Protein AF-C5K8K3-F1 (afdb_monomer_lite)

Secondary structure (DSSP, 8-state):
-HHHHHHHHHHHHHHHHHSPTT-HHHHHHHTTTHHHHHHGGG-S-HHHHHHHHHHHHHHHHHT-HHHHHHHHH-------SSS---HHHHS-HHHHHHHHHHHHHHHHHH----S------------S-SHHHHHHHHHHHHHH---HHHHHHHHHHHHHHHHHH-GGGTHHHHHTSS-HHHHHHHHHHHHHHHHHTTTSSS-------------------------PPP--B-TTT--B-GGGGT-HHHHHHIIIII-TTEEE-TTT--EEETTTHHHIIIII-TTTTT-

pLDDT: mean 72.76, std 18.97, range [29.62, 94.12]

Sequence (291 aa):
MRLLQAAANSVFNEMVSTMPRGSRDLHTMLEPLMPALTDRLSDPNKRCQEATRNAILAIAVNVGPSFATHHVLKITSRRGGTRAATASSLLPNKALSARCDVLQAVIDTCGLMGTDGGASDHAHGNSSFTAPVLLSMAFDLLKQCPASEVRSSAVSLAAKVCSLVGRDAIKPFIKSIERQSQREAIESEIDRILHGRRASNSKSVGRTSGAQRRLQTNDSQPDSAKEPPAAVVCQFCGYSDPEFALQSDLLDFHYWRDCPSLTQCYGCGQVVELAGLAEHRAVECEASAQT

Radius of gyration: 24.23 Å; chains: 1; bounding box: 81×47×56 Å

InterPro domains:
  IPR01198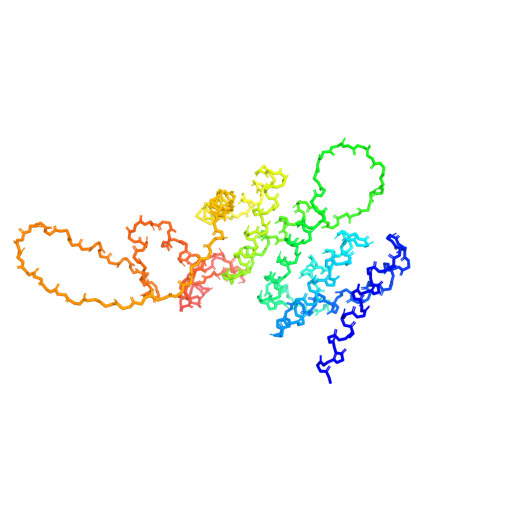9 Armadillo-like helical [G3DSA:1.25.10.10] (2-207)
  IPR016024 Armadillo-type fold [SSF48371] (5-177)
  IPR048738 Centrosomal protein CEP104, Zn finger domain [PF21039] (233-290)
  IPR052607 Centrosomal protein 104 kDa-like [PTHR13371] (13-288)

Foldseek 3Di:
DVVVLLVVLVVLLVVLQPDAAQDPVVLVVCVVVLLVLLLQCLPPDPSSNVSSLSSLLSCCVRNHVLSSLVNLLPLDDDDDDDDDDQSQRPDDLSSLLSSLVSLLVSCVRVNQPDDDPPDDDDDPDPRCGHLLNLLVSLLSQCLPPQALSNVLSSLLSNLSSCVRHNDVSCVVSLVVPPDPLSSVLSVVVSVCNNVVVVPPPDDDDDDDDDDDDDDDDDDDDDDDDDDLQDFDAQPQARDTDSVCSVDVNVSVCCLRRPPPQWDAQPQARDTDGPVCNVVCLVPPRPSNVPD

Organism: Perkinsus marinus (strain ATCC 50983 / TXsc) (NCBI:txid423536)

Structure (mmCIF, N/CA/C/O backbone):
data_AF-C5K8K3-F1
#
_entry.id   AF-C5K8K3-F1
#
loop_
_atom_site.group_PDB
_atom_site.id
_atom_site.type_symbol
_atom_site.label_atom_id
_atom_site.label_alt_id
_atom_site.label_comp_id
_atom_site.label_asym_id
_atom_site.label_entity_id
_atom_site.label_seq_id
_atom_site.pdbx_PDB_ins_code
_atom_site.Cartn_x
_atom_site.Cartn_y
_atom_site.Cartn_z
_atom_site.occupancy
_atom_site.B_iso_or_equiv
_atom_site.auth_seq_id
_atom_site.auth_comp_id
_atom_site.auth_asym_id
_atom_site.auth_atom_id
_atom_site.pdbx_PDB_model_num
ATOM 1 N N . MET A 1 1 ? -0.084 15.039 -27.231 1.00 49.66 1 MET A N 1
ATOM 2 C CA . MET A 1 1 ? 0.267 14.925 -25.794 1.00 49.66 1 MET A CA 1
ATOM 3 C C . MET A 1 1 ? -0.023 13.535 -25.211 1.00 49.66 1 MET A C 1
ATOM 5 O O . MET A 1 1 ? 0.927 12.853 -24.868 1.00 49.66 1 MET A O 1
ATOM 9 N N . ARG A 1 2 ? -1.275 13.044 -25.144 1.00 47.97 2 ARG A N 1
ATOM 10 C CA . ARG A 1 2 ? -1.590 11.747 -24.486 1.00 47.97 2 ARG A CA 1
ATOM 11 C C . ARG A 1 2 ? -1.029 10.489 -25.181 1.00 47.97 2 ARG A C 1
ATOM 13 O O . ARG A 1 2 ? -0.658 9.547 -24.494 1.00 47.97 2 ARG A O 1
ATOM 20 N N . LEU A 1 3 ? -0.935 10.487 -26.514 1.00 45.75 3 LEU A N 1
ATOM 21 C CA . LEU A 1 3 ? -0.331 9.381 -27.279 1.00 45.75 3 LEU A CA 1
ATOM 22 C C . LEU A 1 3 ? 1.195 9.313 -27.105 1.00 45.75 3 LEU A C 1
ATOM 24 O O . LEU A 1 3 ? 1.743 8.227 -26.962 1.00 45.75 3 LEU A O 1
ATOM 28 N N . LEU A 1 4 ? 1.857 10.472 -27.022 1.00 50.38 4 LEU A N 1
ATOM 29 C CA . LEU A 1 4 ? 3.299 10.572 -26.765 1.00 50.38 4 LEU A CA 1
ATOM 30 C C . LEU A 1 4 ? 3.669 10.030 -25.378 1.00 50.38 4 LEU A C 1
ATOM 32 O O . LEU A 1 4 ? 4.673 9.345 -25.246 1.00 50.38 4 LEU A O 1
ATOM 36 N N . GLN A 1 5 ? 2.834 10.270 -24.362 1.00 56.53 5 GLN A N 1
ATOM 37 C CA . GLN A 1 5 ? 3.067 9.765 -23.004 1.00 56.53 5 GLN A CA 1
ATOM 38 C C . GLN A 1 5 ? 2.962 8.233 -22.922 1.00 56.53 5 GLN A C 1
ATOM 40 O O . GLN A 1 5 ? 3.785 7.586 -22.284 1.00 56.53 5 GLN A O 1
ATOM 45 N N . ALA A 1 6 ? 1.952 7.645 -23.572 1.00 55.03 6 ALA A N 1
ATOM 46 C CA . ALA A 1 6 ? 1.780 6.194 -23.600 1.00 55.03 6 ALA A CA 1
ATOM 47 C C . ALA A 1 6 ? 2.909 5.507 -24.385 1.00 55.03 6 ALA A C 1
ATOM 49 O O . ALA A 1 6 ? 3.429 4.489 -23.937 1.00 55.03 6 ALA A O 1
ATOM 50 N N . ALA A 1 7 ? 3.329 6.104 -25.505 1.00 57.03 7 ALA A N 1
ATOM 51 C CA . ALA A 1 7 ? 4.478 5.640 -26.272 1.00 57.03 7 ALA A CA 1
ATOM 52 C C . ALA A 1 7 ? 5.780 5.741 -25.461 1.00 57.03 7 ALA A C 1
ATOM 54 O O . ALA A 1 7 ? 6.529 4.775 -25.410 1.00 57.03 7 ALA A O 1
ATOM 55 N N . ALA A 1 8 ? 6.012 6.851 -24.752 1.00 63.06 8 ALA A N 1
ATOM 56 C CA . ALA A 1 8 ? 7.185 7.020 -23.895 1.00 63.06 8 ALA A CA 1
ATOM 57 C C . ALA A 1 8 ? 7.238 5.981 -22.764 1.00 63.06 8 ALA A C 1
ATOM 59 O O . ALA A 1 8 ? 8.291 5.404 -22.516 1.00 63.06 8 ALA A O 1
ATOM 60 N N . ASN A 1 9 ? 6.101 5.680 -22.129 1.00 65.94 9 ASN A N 1
ATOM 61 C CA . ASN A 1 9 ? 6.029 4.638 -21.103 1.00 65.94 9 ASN A CA 1
ATOM 62 C C . ASN A 1 9 ? 6.248 3.230 -21.684 1.00 65.94 9 ASN A C 1
ATOM 64 O O . ASN A 1 9 ? 6.872 2.395 -21.038 1.00 65.94 9 ASN A O 1
ATOM 68 N N . SER A 1 10 ? 5.756 2.965 -22.899 1.00 68.25 10 SER A N 1
ATOM 69 C CA . SER A 1 10 ? 5.990 1.694 -23.595 1.00 68.25 10 SER A CA 1
ATOM 70 C C . SER A 1 10 ? 7.467 1.509 -23.934 1.00 68.25 10 SER A C 1
ATOM 72 O O . SER A 1 10 ? 8.037 0.471 -23.617 1.00 68.25 10 SER A O 1
ATOM 74 N N . VAL A 1 11 ? 8.096 2.538 -24.509 1.00 68.00 11 VAL A N 1
ATOM 75 C CA . VAL A 1 11 ? 9.527 2.543 -24.840 1.00 68.00 11 VAL A CA 1
ATOM 76 C C . VAL A 1 11 ? 10.368 2.412 -23.574 1.00 68.00 11 VAL A C 1
ATOM 78 O O . VAL A 1 11 ? 11.327 1.654 -23.558 1.00 68.00 11 VAL A O 1
ATOM 81 N N . PHE A 1 12 ? 9.993 3.090 -22.488 1.00 72.50 12 PHE A N 1
ATOM 82 C CA . PHE A 1 12 ? 10.672 2.954 -21.202 1.00 72.50 12 PHE A CA 1
ATOM 83 C C . PHE A 1 12 ? 10.579 1.525 -20.651 1.00 72.50 12 PHE A C 1
ATOM 85 O O . PHE A 1 12 ? 11.588 0.972 -20.227 1.00 72.50 12 PHE A O 1
ATOM 92 N N . ASN A 1 13 ? 9.400 0.898 -20.695 1.00 68.19 13 ASN A N 1
ATOM 93 C CA . ASN A 1 13 ? 9.230 -0.484 -20.240 1.00 68.19 13 ASN A CA 1
ATOM 94 C C . ASN A 1 13 ? 10.045 -1.469 -21.083 1.00 68.19 13 ASN A C 1
ATOM 96 O O . ASN A 1 13 ? 10.652 -2.389 -20.536 1.00 68.19 13 ASN A O 1
ATOM 100 N N . GLU A 1 14 ? 10.089 -1.268 -22.397 1.00 72.38 14 GLU A N 1
ATOM 101 C CA . GLU A 1 14 ? 10.895 -2.078 -23.308 1.00 72.38 14 GLU A CA 1
ATOM 102 C C . GLU A 1 14 ? 12.396 -1.870 -23.063 1.00 72.38 14 GLU A C 1
ATOM 104 O O . GLU A 1 14 ? 13.148 -2.836 -22.955 1.00 72.38 14 GLU A O 1
ATOM 109 N N . MET A 1 15 ? 12.824 -0.625 -22.843 1.00 72.69 15 MET A N 1
ATOM 110 C CA . MET A 1 15 ? 14.200 -0.276 -22.485 1.00 72.69 15 MET A CA 1
ATOM 111 C C . MET A 1 15 ? 14.620 -0.930 -21.160 1.00 72.69 15 MET A C 1
ATOM 113 O O . MET A 1 15 ? 15.681 -1.539 -21.080 1.00 72.69 15 MET A O 1
ATOM 117 N N . VAL A 1 16 ? 13.778 -0.877 -20.124 1.00 68.94 16 VAL A N 1
ATOM 118 C CA . VAL A 1 16 ? 14.060 -1.518 -18.825 1.00 68.94 16 VAL A CA 1
ATOM 119 C C . VAL A 1 16 ? 14.079 -3.046 -18.941 1.00 68.94 16 VAL A C 1
ATOM 121 O O . VAL A 1 16 ? 14.876 -3.692 -18.268 1.00 68.94 16 VAL A O 1
ATOM 124 N N . SER A 1 17 ? 13.240 -3.626 -19.803 1.00 68.75 17 SER A N 1
ATOM 125 C CA . SER A 1 17 ? 13.140 -5.084 -19.978 1.00 68.75 17 SER A CA 1
ATOM 126 C C . SER A 1 17 ? 14.259 -5.684 -20.834 1.00 68.75 17 SER A C 1
ATOM 128 O O . SER A 1 17 ? 14.550 -6.870 -20.707 1.00 68.75 17 SER A O 1
ATOM 130 N N . THR A 1 18 ? 14.870 -4.893 -21.717 1.00 70.12 18 THR A N 1
ATOM 131 C CA . THR A 1 18 ? 15.940 -5.336 -22.628 1.00 70.12 18 THR A CA 1
ATOM 132 C C . THR A 1 18 ? 17.342 -5.164 -22.041 1.00 70.12 18 THR A C 1
ATOM 134 O O . THR A 1 18 ? 18.300 -5.727 -22.574 1.00 70.12 18 THR A O 1
ATOM 137 N N . MET A 1 19 ? 17.488 -4.415 -20.944 1.00 66.31 19 MET A N 1
ATOM 138 C CA . MET A 1 19 ? 18.793 -4.140 -20.344 1.00 66.31 19 MET A CA 1
ATOM 139 C C . MET A 1 19 ? 19.324 -5.289 -19.462 1.00 66.31 19 MET A C 1
ATOM 141 O O . MET A 1 19 ? 18.544 -5.998 -18.822 1.00 66.31 19 MET A O 1
ATOM 145 N N . PRO A 1 20 ? 20.661 -5.469 -19.378 1.00 62.28 20 PRO A N 1
ATOM 146 C CA . PRO A 1 20 ? 21.273 -6.479 -18.519 1.00 62.28 20 PRO A CA 1
ATOM 147 C C . PRO A 1 20 ? 20.924 -6.250 -17.043 1.00 62.28 20 PRO A C 1
ATOM 149 O O . PRO A 1 20 ? 21.093 -5.148 -16.512 1.00 62.28 20 PRO A O 1
ATOM 152 N N . ARG A 1 21 ? 20.462 -7.309 -16.370 1.00 65.38 21 ARG A N 1
ATOM 153 C CA . ARG A 1 21 ? 20.086 -7.274 -14.949 1.00 65.38 21 ARG A CA 1
ATOM 154 C C . ARG A 1 21 ? 21.265 -6.840 -14.076 1.00 65.38 21 ARG A C 1
ATOM 156 O O . ARG A 1 21 ? 22.386 -7.300 -14.273 1.00 65.38 21 ARG A O 1
ATOM 163 N N . GLY A 1 22 ? 20.996 -5.989 -13.087 1.00 58.56 22 GLY A N 1
ATOM 164 C CA . GLY A 1 22 ? 21.982 -5.606 -12.069 1.00 58.56 22 GLY A CA 1
ATOM 165 C C . GLY A 1 22 ? 23.118 -4.684 -12.535 1.00 58.56 22 GLY A C 1
ATOM 166 O O . GLY A 1 22 ? 24.109 -4.551 -11.818 1.00 58.56 22 GLY A O 1
ATOM 167 N N . SER A 1 23 ? 23.007 -4.031 -13.699 1.00 64.81 23 SER A N 1
ATOM 168 C CA . SER A 1 23 ? 24.000 -3.027 -14.102 1.00 64.81 23 SER A CA 1
ATOM 169 C C . SER A 1 23 ? 23.988 -1.826 -13.145 1.00 64.81 23 SER A C 1
ATOM 171 O O . SER A 1 23 ? 22.948 -1.200 -12.928 1.00 64.81 23 SER A O 1
ATOM 173 N N . ARG A 1 24 ? 25.157 -1.469 -12.594 1.00 65.69 24 ARG A N 1
ATOM 174 C CA . ARG A 1 24 ? 25.332 -0.256 -11.772 1.00 65.69 24 ARG A CA 1
ATOM 175 C C . ARG A 1 24 ? 24.923 1.013 -12.521 1.00 65.69 24 ARG A C 1
ATOM 177 O O . ARG A 1 24 ? 24.338 1.904 -11.912 1.00 65.69 24 ARG A O 1
ATOM 184 N N . ASP A 1 25 ? 25.143 1.049 -13.832 1.00 72.25 25 ASP A N 1
ATOM 185 C CA . ASP A 1 25 ? 24.787 2.190 -14.678 1.00 72.25 25 ASP A CA 1
ATOM 186 C C . ASP A 1 25 ? 23.268 2.410 -14.710 1.00 72.25 25 ASP A C 1
ATOM 188 O O . ASP A 1 25 ? 22.789 3.545 -14.734 1.00 72.25 25 ASP A O 1
ATOM 192 N N . LEU A 1 26 ? 22.491 1.324 -14.628 1.00 75.06 26 LEU A N 1
ATOM 193 C CA . LEU A 1 26 ? 21.033 1.383 -14.608 1.00 75.06 26 LEU A CA 1
ATOM 194 C C . LEU A 1 26 ? 20.502 2.003 -13.311 1.00 75.06 26 LEU A C 1
ATOM 196 O O . LEU A 1 26 ? 19.563 2.796 -13.350 1.00 75.06 26 LEU A O 1
ATOM 200 N N . HIS A 1 27 ? 21.131 1.696 -12.174 1.00 79.88 27 HIS A N 1
ATOM 201 C CA . HIS A 1 27 ? 20.782 2.302 -10.889 1.00 79.88 27 HIS A CA 1
ATOM 202 C C . HIS A 1 27 ? 20.964 3.824 -10.942 1.00 79.88 27 HIS A C 1
ATOM 204 O O . HIS A 1 27 ? 20.037 4.567 -10.629 1.00 79.88 27 HIS A O 1
ATOM 210 N N . THR A 1 28 ? 22.119 4.294 -11.427 1.00 82.56 28 THR A N 1
ATOM 211 C CA . THR A 1 28 ? 22.433 5.728 -11.528 1.00 82.56 28 THR A CA 1
ATOM 212 C C . THR A 1 28 ? 21.508 6.469 -12.496 1.00 82.56 28 THR A C 1
ATOM 214 O O . THR A 1 28 ? 21.116 7.601 -12.214 1.00 82.56 28 THR A O 1
ATOM 217 N N . MET A 1 29 ? 21.112 5.844 -13.610 1.00 83.25 29 MET A N 1
ATOM 218 C CA . MET A 1 29 ? 20.174 6.449 -14.563 1.00 83.25 29 MET A CA 1
ATOM 219 C C . MET A 1 29 ? 18.738 6.533 -14.029 1.00 83.25 29 MET A C 1
ATOM 221 O O . MET A 1 29 ? 18.038 7.510 -14.296 1.00 83.25 29 MET A O 1
ATOM 225 N N . LEU A 1 30 ? 18.280 5.515 -13.295 1.00 84.88 30 LEU A N 1
ATOM 226 C CA . LEU A 1 30 ? 16.896 5.435 -12.820 1.00 84.88 30 LEU A CA 1
ATOM 227 C C . LEU A 1 30 ? 16.647 6.225 -11.537 1.00 84.88 30 LEU A C 1
ATOM 229 O O . LEU A 1 30 ? 15.538 6.716 -11.333 1.00 84.88 30 LEU A O 1
ATOM 233 N N . GLU A 1 31 ? 17.652 6.372 -10.680 1.00 85.12 31 GLU A N 1
ATOM 234 C CA . GLU A 1 31 ? 17.532 7.049 -9.388 1.00 85.12 31 GLU A CA 1
ATOM 235 C C . GLU A 1 31 ? 16.896 8.456 -9.446 1.00 85.12 31 GLU A C 1
ATOM 237 O O . GLU A 1 31 ? 15.977 8.710 -8.660 1.00 85.12 31 GLU A O 1
ATOM 242 N N . PRO A 1 32 ? 17.250 9.358 -10.388 1.00 85.94 32 PRO A N 1
ATOM 243 C CA . PRO A 1 32 ? 16.570 10.652 -10.514 1.00 85.94 32 PRO A CA 1
ATOM 244 C C . PRO A 1 32 ? 15.128 10.553 -11.044 1.00 85.94 32 PRO A C 1
ATOM 246 O O . PRO A 1 32 ? 14.336 11.472 -10.830 1.00 85.94 32 PRO A O 1
ATOM 249 N N . LEU A 1 33 ? 14.760 9.460 -11.720 1.00 85.75 33 LEU A N 1
ATOM 250 C CA . LEU A 1 33 ? 13.422 9.253 -12.289 1.00 85.75 33 LEU A CA 1
ATOM 251 C C . LEU A 1 33 ? 12.439 8.653 -11.277 1.00 85.75 33 LEU A C 1
ATOM 253 O O . LEU A 1 33 ? 11.232 8.892 -11.373 1.00 85.75 33 LEU A O 1
ATOM 257 N N . MET A 1 34 ? 12.937 7.905 -10.289 1.00 87.81 34 MET A N 1
ATOM 258 C CA . MET A 1 34 ? 12.105 7.202 -9.310 1.00 87.81 34 MET A CA 1
ATOM 259 C C . MET A 1 34 ? 11.135 8.110 -8.532 1.00 87.81 34 MET A C 1
ATOM 261 O O . MET A 1 34 ? 9.968 7.729 -8.404 1.00 87.81 34 MET A O 1
ATOM 265 N N . PRO A 1 35 ? 11.523 9.308 -8.042 1.00 86.25 35 PRO A N 1
ATOM 266 C CA . PRO A 1 35 ? 10.579 10.216 -7.387 1.00 86.25 35 PRO A CA 1
ATOM 267 C C . PRO A 1 35 ? 9.432 10.640 -8.314 1.00 86.25 35 PRO A C 1
ATOM 269 O O . PRO A 1 35 ? 8.267 10.535 -7.938 1.00 86.25 35 PRO A O 1
ATOM 272 N N . ALA A 1 36 ? 9.750 11.019 -9.557 1.00 84.31 36 ALA A N 1
ATOM 273 C CA . ALA A 1 36 ? 8.755 11.457 -10.534 1.00 84.31 36 ALA A CA 1
ATOM 274 C C . ALA A 1 36 ? 7.786 10.330 -10.925 1.00 84.31 36 ALA A C 1
ATOM 276 O O . ALA A 1 36 ? 6.592 10.576 -11.091 1.00 84.31 36 ALA A O 1
ATOM 277 N N . LEU A 1 37 ? 8.277 9.090 -11.039 1.00 86.06 37 LEU A N 1
ATOM 278 C CA . LEU A 1 37 ? 7.426 7.913 -11.225 1.00 86.06 37 LEU A CA 1
ATOM 279 C C . LEU A 1 37 ? 6.534 7.681 -10.002 1.00 86.06 37 LEU A C 1
ATOM 281 O O . LEU A 1 37 ? 5.333 7.483 -10.142 1.00 86.06 37 LEU A O 1
ATOM 285 N N . THR A 1 38 ? 7.083 7.766 -8.793 1.00 87.69 38 THR A N 1
ATOM 286 C CA . THR A 1 38 ? 6.314 7.507 -7.566 1.00 87.69 38 THR A CA 1
ATOM 287 C C . THR A 1 38 ? 5.194 8.536 -7.364 1.00 87.69 38 THR A C 1
ATOM 289 O O . THR A 1 38 ? 4.090 8.168 -6.962 1.00 87.69 38 THR A O 1
ATOM 292 N N . ASP A 1 39 ? 5.413 9.806 -7.711 1.00 85.44 39 ASP A N 1
ATOM 293 C CA . ASP A 1 39 ? 4.375 10.846 -7.653 1.00 85.44 39 ASP A CA 1
ATOM 294 C C . ASP A 1 39 ? 3.212 10.561 -8.622 1.00 85.44 39 ASP A C 1
ATOM 296 O O . ASP A 1 39 ? 2.040 10.817 -8.316 1.00 85.44 39 ASP A O 1
ATOM 300 N N . ARG A 1 40 ? 3.512 9.940 -9.772 1.00 87.06 40 ARG A N 1
ATOM 301 C CA . ARG A 1 40 ? 2.528 9.561 -10.800 1.00 87.06 40 ARG A CA 1
ATOM 302 C C . ARG A 1 40 ? 1.641 8.380 -10.415 1.00 87.06 40 ARG A C 1
ATOM 304 O O . ARG A 1 40 ? 0.633 8.152 -11.080 1.00 87.06 40 ARG A O 1
ATOM 311 N N . LEU A 1 41 ? 1.916 7.689 -9.309 1.00 86.50 41 LEU A N 1
ATOM 312 C CA . LEU A 1 41 ? 0.998 6.682 -8.758 1.00 86.50 41 LEU A CA 1
ATOM 313 C C . LEU A 1 41 ? -0.351 7.274 -8.332 1.00 86.50 41 LEU A C 1
ATOM 315 O O . LEU A 1 41 ? -1.350 6.558 -8.273 1.00 86.50 41 LEU A O 1
ATOM 319 N N . SER A 1 42 ? -0.390 8.581 -8.074 1.00 85.44 42 SER A N 1
ATOM 320 C CA . SER A 1 42 ? -1.603 9.307 -7.696 1.00 85.44 42 SER A CA 1
ATOM 321 C C . SER A 1 42 ? -2.344 9.951 -8.876 1.00 85.44 42 SER A C 1
ATOM 323 O O . SER A 1 42 ? -3.354 10.627 -8.668 1.00 85.44 42 SER A O 1
ATOM 325 N N . ASP A 1 43 ? -1.883 9.734 -10.117 1.00 85.12 43 ASP A N 1
ATOM 326 C CA . ASP A 1 43 ? -2.423 10.399 -11.306 1.00 85.12 43 ASP A CA 1
ATOM 327 C C . ASP A 1 43 ? -3.938 10.112 -11.468 1.00 85.12 43 ASP A C 1
ATOM 329 O O . ASP A 1 43 ? -4.413 8.990 -11.223 1.00 85.12 43 ASP A O 1
ATOM 333 N N . PRO A 1 44 ? -4.758 11.112 -11.843 1.00 81.50 44 PRO A N 1
ATOM 334 C CA . PRO A 1 44 ? -6.183 10.898 -12.086 1.00 81.50 44 PRO A CA 1
ATOM 335 C C . PRO A 1 44 ? -6.435 9.925 -13.247 1.00 81.50 44 PRO A C 1
ATOM 337 O O . PRO A 1 44 ? -7.465 9.247 -13.270 1.00 81.50 44 PRO A O 1
ATOM 340 N N . ASN A 1 45 ? -5.508 9.814 -14.202 1.00 86.00 45 ASN A N 1
ATOM 341 C CA . ASN A 1 45 ? -5.635 8.909 -15.332 1.00 86.00 45 ASN A CA 1
ATOM 342 C C . ASN A 1 45 ? -5.200 7.483 -14.963 1.00 86.00 45 ASN A C 1
ATOM 344 O O . ASN A 1 45 ? -4.008 7.190 -14.852 1.00 86.00 45 ASN A O 1
ATOM 348 N N . LYS A 1 46 ? -6.172 6.563 -14.904 1.00 86.19 46 LYS A N 1
ATOM 349 C CA . LYS A 1 46 ? -5.939 5.135 -14.625 1.00 86.19 46 LYS A CA 1
ATOM 350 C C . LYS A 1 46 ? -4.894 4.492 -15.545 1.00 86.19 46 LYS A C 1
ATOM 352 O O . LYS A 1 46 ? -4.132 3.649 -15.093 1.00 86.19 46 LYS A O 1
ATOM 357 N N . ARG A 1 47 ? -4.804 4.903 -16.819 1.00 85.31 47 ARG A N 1
ATOM 358 C CA . ARG A 1 47 ? -3.783 4.371 -17.745 1.00 85.31 47 ARG A CA 1
ATOM 359 C C . ARG A 1 47 ? -2.371 4.810 -17.360 1.00 85.31 47 ARG A C 1
ATOM 361 O O . ARG A 1 47 ? -1.442 4.023 -17.484 1.00 85.31 47 ARG A O 1
ATOM 368 N N . CYS A 1 48 ? -2.211 6.053 -16.905 1.00 85.19 48 CYS A N 1
ATOM 369 C CA . CYS A 1 48 ? -0.922 6.553 -16.424 1.00 85.19 48 CYS A CA 1
ATOM 370 C C . CYS A 1 48 ? -0.523 5.852 -15.125 1.00 85.19 48 CYS A C 1
ATOM 372 O O . CYS A 1 48 ? 0.627 5.441 -14.993 1.00 85.19 48 CYS A O 1
ATOM 374 N N . GLN A 1 49 ? -1.474 5.676 -14.207 1.00 87.19 49 GLN A N 1
ATOM 375 C CA . GLN A 1 49 ? -1.261 4.957 -12.953 1.00 87.19 49 GLN A CA 1
ATOM 376 C C . GLN A 1 49 ? -0.812 3.511 -13.207 1.00 87.19 49 GLN A C 1
ATOM 378 O O . GLN A 1 49 ? 0.213 3.090 -12.682 1.00 87.19 49 GLN A O 1
ATOM 383 N N . GLU A 1 50 ? -1.521 2.783 -14.072 1.00 87.44 50 GLU A N 1
ATOM 384 C CA . GLU A 1 50 ? -1.191 1.394 -14.406 1.00 87.44 50 GLU A CA 1
ATOM 385 C C . GLU A 1 50 ? 0.160 1.280 -15.127 1.00 87.44 50 GLU A C 1
ATOM 387 O O . GLU A 1 50 ? 0.978 0.429 -14.793 1.00 87.44 50 GLU A O 1
ATOM 392 N N . ALA A 1 51 ? 0.454 2.182 -16.070 1.00 86.19 51 ALA A N 1
ATOM 393 C CA . ALA A 1 51 ? 1.762 2.220 -16.722 1.00 86.19 51 ALA A CA 1
ATOM 394 C C . ALA A 1 51 ? 2.899 2.493 -15.723 1.00 86.19 51 ALA A C 1
ATOM 396 O O . ALA A 1 51 ? 3.952 1.869 -15.809 1.00 86.19 51 ALA A O 1
ATOM 397 N N . THR A 1 52 ? 2.669 3.384 -14.755 1.00 89.94 52 THR A N 1
ATOM 398 C CA . THR A 1 52 ? 3.627 3.703 -13.688 1.00 89.94 52 THR A CA 1
ATOM 399 C C . THR A 1 52 ? 3.842 2.508 -12.762 1.00 89.94 52 THR A C 1
ATOM 401 O O . THR A 1 52 ? 4.981 2.163 -12.460 1.00 89.94 52 THR A O 1
ATOM 404 N N . ARG A 1 53 ? 2.761 1.830 -12.355 1.00 90.75 53 ARG A N 1
ATOM 405 C CA . ARG A 1 53 ? 2.817 0.588 -11.572 1.00 90.75 53 ARG A CA 1
ATOM 406 C C . ARG A 1 53 ? 3.652 -0.471 -12.289 1.00 90.75 53 ARG A C 1
ATOM 408 O O . ARG A 1 53 ? 4.577 -1.014 -11.695 1.00 90.75 53 ARG A O 1
ATOM 415 N N . ASN A 1 54 ? 3.381 -0.702 -13.571 1.00 89.75 54 ASN A N 1
ATOM 416 C CA . ASN A 1 54 ? 4.109 -1.682 -14.376 1.00 89.75 54 ASN A CA 1
ATOM 417 C C . ASN A 1 54 ? 5.581 -1.304 -14.582 1.00 89.75 54 ASN A C 1
ATOM 419 O O . ASN A 1 54 ? 6.439 -2.181 -14.523 1.00 89.75 54 ASN A O 1
ATOM 423 N N . ALA A 1 55 ? 5.892 -0.015 -14.732 1.00 89.06 55 ALA A N 1
ATOM 424 C CA . ALA A 1 55 ? 7.270 0.465 -14.791 1.00 89.06 55 ALA A CA 1
ATOM 425 C C . ALA A 1 55 ? 8.026 0.190 -13.481 1.00 89.06 55 ALA A C 1
ATOM 427 O O . ALA A 1 55 ? 9.134 -0.339 -13.510 1.00 89.06 55 ALA A O 1
ATOM 428 N N . ILE A 1 56 ? 7.419 0.476 -12.323 1.00 90.50 56 ILE A N 1
ATOM 429 C CA . ILE A 1 56 ? 8.032 0.191 -11.016 1.00 90.50 56 ILE A CA 1
ATOM 430 C C . ILE A 1 56 ? 8.231 -1.318 -10.819 1.00 90.50 56 ILE A C 1
ATOM 432 O O . ILE A 1 56 ? 9.274 -1.726 -10.315 1.00 90.50 56 ILE A O 1
ATOM 436 N N . LEU A 1 57 ? 7.283 -2.153 -11.258 1.00 90.31 57 LEU A N 1
ATOM 437 C CA . LEU A 1 57 ? 7.432 -3.612 -11.221 1.00 90.31 57 LEU A CA 1
ATOM 438 C C . LEU A 1 57 ? 8.564 -4.099 -12.129 1.00 90.31 57 LEU A C 1
ATOM 440 O O . LEU A 1 57 ? 9.382 -4.910 -11.703 1.00 90.31 57 LEU A O 1
ATOM 444 N N . ALA A 1 58 ? 8.666 -3.571 -13.349 1.00 87.25 58 ALA A N 1
ATOM 445 C CA . ALA A 1 58 ? 9.768 -3.892 -14.251 1.00 87.25 58 ALA A CA 1
ATOM 446 C C . ALA A 1 58 ? 11.123 -3.494 -13.643 1.00 87.25 58 ALA A C 1
ATOM 448 O O . ALA A 1 58 ? 12.083 -4.260 -13.721 1.00 87.25 58 ALA A O 1
ATOM 449 N N . ILE A 1 59 ? 11.200 -2.338 -12.977 1.00 87.31 59 ILE A N 1
ATOM 450 C CA . ILE A 1 59 ? 12.398 -1.909 -12.244 1.00 87.31 59 ILE A CA 1
ATOM 451 C C . ILE A 1 59 ? 12.687 -2.863 -11.076 1.00 87.31 59 ILE A C 1
ATOM 453 O O . ILE A 1 59 ? 13.830 -3.280 -10.904 1.00 87.31 59 ILE A O 1
ATOM 457 N N . ALA A 1 60 ? 11.672 -3.265 -10.307 1.00 88.12 60 ALA A N 1
ATOM 458 C CA . ALA A 1 60 ? 11.839 -4.205 -9.198 1.00 88.12 60 ALA A CA 1
ATOM 459 C C . ALA A 1 60 ? 12.396 -5.560 -9.663 1.00 88.12 60 ALA A C 1
ATOM 461 O O . ALA A 1 60 ? 13.281 -6.111 -9.012 1.00 88.12 60 ALA A O 1
ATOM 462 N N . VAL A 1 61 ? 11.933 -6.065 -10.809 1.00 85.94 61 VAL A N 1
ATOM 463 C CA . VAL A 1 61 ? 12.381 -7.344 -11.382 1.00 85.94 61 VAL A CA 1
ATOM 464 C C . VAL A 1 61 ? 13.793 -7.260 -11.978 1.00 85.94 61 VAL A C 1
ATOM 466 O O . VAL A 1 61 ? 14.563 -8.208 -11.840 1.00 85.94 61 VAL A O 1
ATOM 469 N N . ASN A 1 62 ? 14.150 -6.154 -12.641 1.00 81.50 62 ASN A N 1
ATOM 470 C CA . ASN A 1 62 ? 15.418 -6.049 -13.381 1.00 81.50 62 ASN A CA 1
ATOM 471 C C . ASN A 1 62 ? 16.573 -5.427 -12.576 1.00 81.50 62 ASN A C 1
ATOM 473 O O . ASN A 1 62 ? 17.734 -5.787 -12.787 1.00 81.50 62 ASN A O 1
ATOM 477 N N . VAL A 1 63 ? 16.268 -4.502 -11.662 1.00 84.50 63 VAL A N 1
ATOM 478 C CA . VAL A 1 63 ? 17.251 -3.796 -10.815 1.00 84.50 63 VAL A CA 1
ATOM 479 C C . VAL A 1 63 ? 17.264 -4.361 -9.399 1.00 84.50 63 VAL A C 1
ATOM 481 O O . VAL A 1 63 ? 18.323 -4.479 -8.788 1.00 84.50 63 VAL A O 1
ATOM 484 N N . GLY A 1 64 ? 16.092 -4.725 -8.884 1.00 84.38 64 GLY A N 1
ATOM 485 C CA . GLY A 1 64 ? 15.920 -5.324 -7.567 1.00 84.38 64 GLY A CA 1
ATOM 486 C C . GLY A 1 64 ? 14.819 -4.640 -6.748 1.00 84.38 64 GLY A C 1
ATOM 487 O O . GLY A 1 64 ? 14.628 -3.419 -6.836 1.00 84.38 64 GLY A O 1
ATOM 488 N N . PRO A 1 65 ? 14.105 -5.395 -5.894 1.00 87.00 65 PRO A N 1
ATOM 489 C CA . PRO A 1 65 ? 12.961 -4.875 -5.152 1.00 87.00 65 PRO A CA 1
ATOM 490 C C . PRO A 1 65 ? 13.367 -3.839 -4.096 1.00 87.00 65 PRO A C 1
ATOM 492 O O . PRO A 1 65 ? 12.625 -2.888 -3.856 1.00 87.00 65 PRO A O 1
ATOM 495 N N . SER A 1 66 ? 14.564 -3.945 -3.510 1.00 85.56 66 SER A N 1
ATOM 496 C CA . SER A 1 66 ? 15.088 -2.947 -2.564 1.00 85.56 66 SER A CA 1
ATOM 497 C C . SER A 1 66 ? 15.224 -1.559 -3.190 1.00 85.56 66 SER A C 1
ATOM 499 O O . SER A 1 66 ? 14.847 -0.574 -2.561 1.00 85.56 66 SER A O 1
ATOM 501 N N . PHE A 1 67 ? 15.699 -1.474 -4.436 1.00 86.44 67 PHE A N 1
ATOM 502 C CA . PHE A 1 67 ? 15.827 -0.202 -5.151 1.00 86.44 67 PHE A CA 1
ATOM 503 C C . PHE A 1 67 ? 14.455 0.389 -5.486 1.00 86.44 67 PHE A C 1
ATOM 505 O O . PHE A 1 67 ? 14.169 1.544 -5.165 1.00 86.44 67 PHE A O 1
ATOM 512 N N . ALA A 1 68 ? 13.577 -0.426 -6.079 1.00 87.19 68 ALA A N 1
ATOM 513 C CA . ALA A 1 68 ? 12.247 0.016 -6.484 1.00 87.19 68 ALA A CA 1
ATOM 514 C C . ALA A 1 68 ? 11.408 0.487 -5.287 1.00 87.19 68 ALA A C 1
ATOM 516 O O . ALA A 1 68 ? 10.764 1.536 -5.343 1.00 87.19 68 ALA A O 1
ATOM 517 N N . THR A 1 69 ? 11.438 -0.260 -4.180 1.00 88.50 69 THR A N 1
ATOM 518 C CA . THR A 1 69 ? 10.607 0.047 -3.011 1.00 88.50 69 THR A CA 1
ATOM 519 C C . THR A 1 69 ? 11.178 1.145 -2.126 1.00 88.50 69 THR A C 1
ATOM 521 O O . THR A 1 69 ? 10.390 1.826 -1.481 1.00 88.50 69 THR A O 1
ATOM 524 N N . HIS A 1 70 ? 12.487 1.415 -2.140 1.00 87.12 70 HIS A N 1
ATOM 525 C CA . HIS A 1 70 ? 13.090 2.506 -1.363 1.00 87.12 70 HIS A CA 1
ATOM 526 C C . HIS A 1 70 ? 12.403 3.863 -1.604 1.00 87.12 70 HIS A C 1
ATOM 528 O O . HIS A 1 70 ? 12.155 4.613 -0.661 1.00 87.12 70 HIS A O 1
ATOM 534 N N . HIS A 1 71 ? 12.030 4.172 -2.849 1.00 83.69 71 HIS A N 1
ATOM 535 C CA . HIS A 1 71 ? 11.329 5.421 -3.176 1.00 83.69 71 HIS A CA 1
ATOM 536 C C . HIS A 1 71 ? 9.824 5.363 -2.884 1.00 83.69 71 HIS A C 1
ATOM 538 O O . HIS A 1 71 ? 9.234 6.372 -2.499 1.00 83.69 71 HIS A O 1
ATOM 544 N N . VAL A 1 72 ? 9.213 4.181 -2.993 1.00 87.50 72 VAL A N 1
ATOM 545 C CA . VAL A 1 72 ? 7.798 3.954 -2.656 1.00 87.50 72 VAL A CA 1
ATOM 546 C C . VAL A 1 72 ? 7.568 4.065 -1.141 1.00 87.50 72 VAL A C 1
ATOM 548 O O . VAL A 1 72 ? 6.584 4.670 -0.712 1.00 87.50 72 VAL A O 1
ATOM 551 N N . LEU A 1 73 ? 8.513 3.552 -0.347 1.00 85.31 73 LEU A N 1
ATOM 552 C CA . LEU A 1 73 ? 8.531 3.541 1.121 1.00 85.31 73 LEU A CA 1
ATOM 553 C C . LEU A 1 73 ? 8.901 4.891 1.739 1.00 85.31 73 LEU A C 1
ATOM 555 O O . LEU A 1 73 ? 8.603 5.134 2.907 1.00 85.31 73 LEU A O 1
ATOM 559 N N . LYS A 1 74 ? 9.524 5.798 0.978 1.00 76.00 74 LYS A N 1
ATOM 560 C CA . LYS A 1 74 ? 9.718 7.188 1.401 1.00 76.00 74 LYS A CA 1
ATOM 561 C C . LYS A 1 74 ? 8.375 7.909 1.406 1.00 76.00 74 LYS A C 1
ATOM 563 O O . LYS A 1 74 ? 7.991 8.569 0.441 1.00 76.00 74 LYS A O 1
ATOM 568 N N . ILE A 1 75 ? 7.667 7.774 2.520 1.00 65.25 75 ILE A N 1
ATOM 569 C CA . ILE A 1 75 ? 6.510 8.603 2.880 1.00 65.25 75 ILE A CA 1
ATOM 570 C C . ILE A 1 75 ? 6.986 9.885 3.598 1.00 65.25 75 ILE A C 1
ATOM 572 O O . ILE A 1 75 ? 6.197 10.752 3.958 1.00 65.25 75 ILE A O 1
ATOM 576 N N . THR A 1 76 ? 8.299 10.045 3.795 1.00 44.38 76 THR A N 1
ATOM 577 C CA . THR A 1 76 ? 8.875 11.065 4.668 1.00 44.38 76 THR A CA 1
ATOM 578 C C . THR A 1 76 ? 9.627 12.172 3.926 1.00 44.38 76 THR A C 1
ATOM 580 O O . THR A 1 76 ? 10.481 11.942 3.073 1.00 44.38 76 THR A O 1
ATOM 583 N N . SER A 1 77 ? 9.355 13.391 4.402 1.00 44.25 77 SER A N 1
ATOM 584 C CA . SER A 1 77 ? 10.232 14.565 4.414 1.00 44.25 77 SER A CA 1
ATOM 585 C C . SER A 1 77 ? 10.389 15.349 3.108 1.00 44.25 77 SER A C 1
ATOM 587 O O . SER A 1 77 ? 11.379 15.223 2.385 1.00 44.25 77 SER A O 1
ATOM 589 N N . ARG A 1 78 ? 9.481 16.310 2.882 1.00 35.72 78 ARG A N 1
ATOM 590 C CA . ARG A 1 78 ? 9.905 17.552 2.225 1.00 35.72 78 ARG A CA 1
ATOM 591 C C . ARG A 1 78 ? 10.628 18.406 3.270 1.00 35.72 78 ARG A C 1
ATOM 593 O O . ARG A 1 78 ? 10.079 18.743 4.314 1.00 35.72 78 ARG A O 1
ATOM 600 N N . ARG A 1 79 ? 11.887 18.713 2.975 1.00 33.97 79 ARG A N 1
ATOM 601 C CA . ARG A 1 79 ? 12.804 19.542 3.762 1.00 33.97 79 ARG A CA 1
ATOM 602 C C . ARG A 1 79 ? 12.261 20.975 3.893 1.00 33.97 79 ARG A C 1
ATOM 604 O O . ARG A 1 79 ? 12.120 21.650 2.879 1.00 33.97 79 ARG A O 1
ATOM 611 N N . GLY A 1 80 ? 12.056 21.438 5.130 1.00 32.03 80 GLY A N 1
ATOM 612 C CA . GLY A 1 80 ? 12.065 22.862 5.499 1.00 32.03 80 GLY A CA 1
ATOM 613 C C . GLY A 1 80 ? 10.735 23.464 5.971 1.00 32.03 80 GLY A C 1
ATOM 614 O O . GLY A 1 80 ? 9.831 23.664 5.170 1.00 32.03 80 GLY A O 1
ATOM 615 N N . GLY A 1 81 ? 10.688 23.850 7.254 1.00 34.62 81 GLY A N 1
ATOM 616 C CA . GLY A 1 81 ? 9.725 24.813 7.806 1.00 34.62 81 GLY A CA 1
ATOM 617 C C . GLY A 1 81 ? 8.822 24.253 8.906 1.00 34.62 81 GLY A C 1
ATOM 618 O O . GLY A 1 81 ? 7.820 23.624 8.612 1.00 34.62 81 GLY A O 1
ATOM 619 N N . THR A 1 82 ? 9.212 24.488 10.163 1.00 37.28 82 THR A N 1
ATOM 620 C CA . THR A 1 82 ? 8.406 24.507 11.406 1.00 37.28 82 THR A CA 1
ATOM 621 C C . THR A 1 82 ? 7.041 23.788 11.422 1.00 37.28 82 THR A C 1
ATOM 623 O O . THR A 1 82 ? 6.082 24.255 10.812 1.00 37.28 82 THR A O 1
ATOM 626 N N . ARG A 1 83 ? 6.948 22.785 12.315 1.00 40.66 83 ARG A N 1
ATOM 627 C CA . ARG A 1 83 ? 5.822 21.888 12.673 1.00 40.66 83 ARG A CA 1
ATOM 628 C C . ARG A 1 83 ? 5.819 20.562 11.907 1.00 40.66 83 ARG A C 1
ATOM 630 O O . ARG A 1 83 ? 5.769 20.520 10.685 1.00 40.66 83 ARG A O 1
ATOM 637 N N . ALA A 1 84 ? 5.905 19.471 12.669 1.00 39.97 84 ALA A N 1
ATOM 638 C CA . ALA A 1 84 ? 5.908 18.094 12.195 1.00 39.97 84 ALA A CA 1
ATOM 639 C C . ALA A 1 84 ? 4.595 17.770 11.463 1.00 39.97 84 ALA A C 1
ATOM 641 O O . ALA A 1 84 ? 3.599 17.403 12.080 1.00 39.97 84 ALA A O 1
ATOM 642 N N . ALA A 1 85 ? 4.585 17.940 10.141 1.00 42.72 85 ALA A N 1
ATOM 643 C CA . ALA A 1 85 ? 3.520 17.427 9.295 1.00 42.72 85 ALA A CA 1
ATOM 644 C C . ALA A 1 85 ? 3.633 15.896 9.269 1.00 42.72 85 ALA A C 1
ATOM 646 O O . ALA A 1 85 ? 4.650 15.345 8.843 1.00 42.72 85 ALA A O 1
ATOM 647 N N . THR A 1 86 ? 2.605 15.217 9.772 1.00 48.78 86 THR A N 1
ATOM 648 C CA . THR A 1 86 ? 2.481 13.757 9.728 1.00 48.78 86 THR A CA 1
ATOM 649 C C . THR A 1 86 ? 2.473 13.269 8.276 1.00 48.78 86 THR A C 1
ATOM 651 O O . THR A 1 86 ? 2.092 14.002 7.359 1.00 48.78 86 THR A O 1
ATOM 654 N N . ALA A 1 87 ? 2.880 12.020 8.043 1.00 45.72 87 ALA A N 1
ATOM 655 C CA . ALA A 1 87 ? 2.956 11.412 6.711 1.00 45.72 87 ALA A CA 1
ATOM 656 C C . ALA A 1 87 ? 1.630 11.508 5.918 1.00 45.72 87 ALA A C 1
ATOM 658 O O . ALA A 1 87 ? 1.640 11.662 4.696 1.00 45.72 87 ALA A O 1
ATOM 659 N N . SER A 1 88 ? 0.492 11.508 6.627 1.00 47.34 88 SER A N 1
ATOM 660 C CA . SER A 1 88 ? -0.859 11.678 6.071 1.00 47.34 88 SER A CA 1
ATOM 661 C C . SER A 1 88 ? -1.168 13.096 5.567 1.00 47.34 88 SER A C 1
ATOM 663 O O . SER A 1 88 ? -2.098 13.265 4.784 1.00 47.34 88 SER A O 1
ATOM 665 N N . SER A 1 89 ? -0.437 14.122 6.014 1.00 50.97 89 SER A N 1
ATOM 666 C CA . SER A 1 89 ? -0.686 15.526 5.652 1.00 50.97 89 SER A CA 1
ATOM 667 C C . SER A 1 89 ? -0.004 15.945 4.346 1.00 50.97 89 SER A C 1
ATOM 669 O O . SER A 1 89 ? -0.318 17.010 3.815 1.00 50.97 89 SER A O 1
ATOM 671 N N . LEU A 1 90 ? 0.959 15.165 3.849 1.00 59.88 90 LEU A N 1
ATOM 672 C CA . LEU A 1 90 ? 1.830 15.570 2.739 1.00 59.88 90 LEU A CA 1
ATOM 673 C C . LEU A 1 90 ? 1.479 14.898 1.408 1.00 59.88 90 LEU A C 1
ATOM 675 O O . LEU A 1 90 ? 1.843 15.418 0.354 1.00 59.88 90 LEU A O 1
ATOM 679 N N . LEU A 1 91 ? 0.777 13.763 1.444 1.00 73.00 91 LEU A N 1
ATOM 680 C CA . LEU A 1 91 ? 0.402 13.001 0.257 1.00 73.00 91 LEU A CA 1
ATOM 681 C C . LEU A 1 91 ? -1.116 12.784 0.207 1.00 73.00 91 LEU A C 1
ATOM 683 O O . LEU A 1 91 ? -1.722 12.490 1.236 1.00 73.00 91 LEU A O 1
ATOM 687 N N . PRO A 1 92 ? -1.745 12.877 -0.980 1.00 81.81 92 PRO A N 1
ATOM 688 C CA . PRO A 1 92 ? -3.151 12.527 -1.143 1.00 81.81 92 PRO A CA 1
ATOM 689 C C . PRO A 1 92 ? -3.425 11.085 -0.697 1.00 81.81 92 PRO A C 1
ATOM 691 O O . PRO A 1 92 ? -2.628 10.195 -0.990 1.00 81.81 92 PRO A O 1
ATOM 694 N N . ASN A 1 93 ? -4.590 10.825 -0.096 1.00 84.88 93 ASN A N 1
ATOM 695 C CA . ASN A 1 93 ? -4.999 9.476 0.334 1.00 84.88 93 ASN A CA 1
ATOM 696 C C . ASN A 1 93 ? -4.850 8.431 -0.788 1.00 84.88 93 ASN A C 1
ATOM 698 O O . ASN A 1 93 ? -4.295 7.358 -0.573 1.00 84.88 93 ASN A O 1
ATOM 702 N N . LYS A 1 94 ? -5.224 8.802 -2.019 1.00 86.31 94 LYS A N 1
ATOM 703 C CA . LYS A 1 94 ? -5.066 7.966 -3.219 1.00 86.31 94 LYS A CA 1
ATOM 704 C C . LYS A 1 94 ? -3.605 7.600 -3.528 1.00 86.31 94 LYS A C 1
ATOM 706 O O . LYS A 1 94 ? -3.324 6.546 -4.086 1.00 86.31 94 LYS A O 1
ATOM 711 N N . ALA A 1 95 ? -2.658 8.482 -3.209 1.00 86.38 95 ALA A N 1
ATOM 712 C CA . ALA A 1 95 ? -1.234 8.206 -3.381 1.00 86.38 95 ALA A CA 1
ATOM 713 C C . ALA A 1 95 ? -0.750 7.162 -2.367 1.00 86.38 95 ALA A C 1
ATOM 715 O O . ALA A 1 95 ? 0.060 6.305 -2.708 1.00 86.38 95 ALA A O 1
ATOM 716 N N . LEU A 1 96 ? -1.253 7.230 -1.132 1.00 88.31 96 LEU A N 1
ATOM 717 C CA . LEU A 1 96 ? -0.913 6.291 -0.066 1.00 88.31 96 LEU A CA 1
ATOM 718 C C . LEU A 1 96 ? -1.473 4.893 -0.363 1.00 88.31 96 LEU A C 1
ATOM 720 O O . LEU A 1 96 ? -0.710 3.928 -0.314 1.00 88.31 96 LEU A O 1
ATOM 724 N N . SER A 1 97 ? -2.749 4.788 -0.764 1.00 90.62 97 SER A N 1
ATOM 725 C CA . SER A 1 97 ? -3.349 3.510 -1.182 1.00 90.62 97 SER A CA 1
ATOM 726 C C . SER A 1 97 ? -2.611 2.909 -2.384 1.00 90.62 97 SER A C 1
ATOM 728 O O . SER A 1 97 ? -2.161 1.765 -2.321 1.00 90.62 97 SER A O 1
ATOM 730 N N . ALA A 1 98 ? -2.334 3.710 -3.422 1.00 91.25 98 ALA A N 1
ATOM 731 C CA . ALA A 1 98 ? -1.596 3.250 -4.600 1.00 91.25 98 ALA A CA 1
ATOM 732 C C . ALA A 1 98 ? -0.173 2.755 -4.278 1.00 91.25 98 ALA A C 1
ATOM 734 O O . ALA A 1 98 ? 0.303 1.797 -4.889 1.00 91.25 98 ALA A O 1
ATOM 735 N N . ARG A 1 99 ? 0.524 3.372 -3.314 1.00 91.88 99 ARG A N 1
ATOM 736 C CA . ARG A 1 99 ? 1.842 2.898 -2.857 1.00 91.88 99 ARG A CA 1
ATOM 737 C C . ARG A 1 99 ? 1.737 1.541 -2.159 1.00 91.88 99 ARG A C 1
ATOM 739 O O . ARG A 1 99 ? 2.537 0.660 -2.464 1.00 91.88 99 ARG A O 1
ATOM 746 N N . CYS A 1 100 ? 0.744 1.337 -1.289 1.00 92.75 100 CYS A N 1
ATOM 747 C CA . CYS A 1 100 ? 0.474 0.026 -0.688 1.00 92.75 100 CYS A CA 1
ATOM 748 C C . CYS A 1 100 ? 0.187 -1.045 -1.752 1.00 92.75 100 CYS A C 1
ATOM 750 O O . CYS A 1 100 ? 0.691 -2.162 -1.649 1.00 92.75 100 CYS A O 1
ATOM 752 N N . ASP A 1 101 ? -0.574 -0.711 -2.792 1.00 93.12 101 ASP A N 1
ATOM 753 C CA . ASP A 1 101 ? -0.913 -1.643 -3.874 1.00 93.12 101 ASP A CA 1
ATOM 754 C C . ASP A 1 101 ? 0.297 -2.006 -4.743 1.00 93.12 101 ASP A C 1
ATOM 756 O O . ASP A 1 101 ? 0.454 -3.158 -5.155 1.00 93.12 101 ASP A O 1
ATOM 760 N N . VAL A 1 102 ? 1.187 -1.044 -5.007 1.00 94.12 102 VAL A N 1
ATOM 761 C CA . VAL A 1 102 ? 2.461 -1.302 -5.693 1.00 94.12 102 VAL A CA 1
ATOM 762 C C . VAL A 1 102 ? 3.361 -2.189 -4.841 1.00 94.12 102 VAL A C 1
ATOM 764 O O . VAL A 1 102 ? 3.933 -3.134 -5.372 1.00 94.12 102 VAL A O 1
ATOM 767 N N . LEU A 1 103 ? 3.465 -1.945 -3.532 1.00 93.62 103 LEU A N 1
ATOM 768 C CA . LEU A 1 103 ? 4.257 -2.797 -2.639 1.00 93.62 103 LEU A CA 1
ATOM 769 C C . LEU A 1 103 ? 3.724 -4.230 -2.612 1.00 93.62 103 LEU A C 1
ATOM 771 O O . LEU A 1 103 ? 4.511 -5.162 -2.737 1.00 93.62 103 LEU A O 1
ATOM 775 N N . GLN A 1 104 ? 2.404 -4.415 -2.531 1.00 93.19 104 GLN A N 1
ATOM 776 C CA . GLN A 1 104 ? 1.782 -5.739 -2.646 1.00 93.19 104 GLN A CA 1
ATOM 777 C C . GLN A 1 104 ? 2.133 -6.418 -3.975 1.00 93.19 104 GLN A C 1
ATOM 779 O O . GLN A 1 104 ? 2.495 -7.591 -3.986 1.00 93.19 104 GLN A O 1
ATOM 784 N N . ALA A 1 105 ? 2.099 -5.671 -5.079 1.00 93.31 105 ALA A N 1
ATOM 785 C CA . ALA A 1 105 ? 2.457 -6.187 -6.394 1.00 93.31 105 ALA A CA 1
ATOM 786 C C . ALA A 1 105 ? 3.942 -6.573 -6.495 1.00 93.31 105 ALA A C 1
ATOM 788 O O . ALA A 1 105 ? 4.262 -7.612 -7.060 1.00 93.31 105 ALA A O 1
ATOM 789 N N . VAL A 1 106 ? 4.843 -5.777 -5.908 1.00 91.75 106 VAL A N 1
ATOM 790 C CA . VAL A 1 106 ? 6.277 -6.101 -5.847 1.00 91.75 106 VAL A CA 1
ATOM 791 C C . VAL A 1 106 ? 6.504 -7.365 -5.016 1.00 91.75 106 VAL A C 1
ATOM 793 O O . VAL A 1 106 ? 7.303 -8.211 -5.408 1.00 91.75 106 VAL A O 1
ATOM 796 N N . ILE A 1 107 ? 5.779 -7.533 -3.905 1.00 91.81 107 ILE A N 1
ATOM 797 C CA . ILE A 1 107 ? 5.805 -8.769 -3.109 1.00 91.81 107 ILE A CA 1
ATOM 798 C C . ILE A 1 107 ? 5.335 -9.964 -3.949 1.00 91.81 107 ILE A C 1
ATOM 800 O O . ILE A 1 107 ? 5.951 -11.024 -3.887 1.00 91.81 107 ILE A O 1
ATOM 804 N N . ASP A 1 108 ? 4.269 -9.808 -4.738 1.00 90.88 108 ASP A N 1
ATOM 805 C CA . ASP A 1 108 ? 3.757 -10.870 -5.613 1.00 90.88 108 ASP A CA 1
ATOM 806 C C . ASP A 1 108 ? 4.765 -11.280 -6.696 1.00 90.88 108 ASP A C 1
ATOM 808 O O . ASP A 1 108 ? 4.868 -12.463 -7.016 1.00 90.88 108 ASP A O 1
ATOM 812 N N . THR A 1 109 ? 5.520 -10.330 -7.254 1.00 87.88 109 THR A N 1
ATOM 813 C CA . THR A 1 109 ? 6.464 -10.605 -8.349 1.00 87.88 109 THR A CA 1
ATOM 814 C C . THR A 1 109 ? 7.846 -11.039 -7.881 1.00 87.88 109 THR A C 1
ATOM 816 O O . THR A 1 109 ? 8.480 -11.864 -8.532 1.00 87.88 109 THR A O 1
ATOM 819 N N . CYS A 1 110 ? 8.346 -10.455 -6.793 1.00 86.00 110 CYS A N 1
ATOM 820 C CA . CYS A 1 110 ? 9.727 -10.633 -6.340 1.00 86.00 110 CYS A CA 1
ATOM 821 C C . CYS A 1 110 ? 9.836 -11.513 -5.087 1.00 86.00 110 CYS A C 1
ATOM 823 O O . CYS A 1 110 ? 10.945 -11.894 -4.718 1.00 86.00 110 CYS A O 1
ATOM 825 N N . GLY A 1 111 ? 8.713 -11.831 -4.435 1.00 85.38 111 GLY A N 1
ATOM 826 C CA . GLY A 1 111 ? 8.700 -12.442 -3.109 1.00 85.38 111 GLY A CA 1
ATOM 827 C C . GLY A 1 111 ? 9.171 -11.469 -2.027 1.00 85.38 111 GLY A C 1
ATOM 828 O O . GLY A 1 111 ? 9.605 -10.359 -2.311 1.00 85.38 111 GLY A O 1
ATOM 829 N N . LEU A 1 112 ? 9.089 -11.882 -0.765 1.00 79.62 112 LEU A N 1
ATOM 830 C CA . LEU A 1 112 ? 9.735 -11.191 0.351 1.00 79.62 112 LEU A CA 1
ATOM 831 C C . LEU A 1 112 ? 10.915 -12.035 0.808 1.00 79.62 112 LEU A C 1
ATOM 833 O O . LEU A 1 112 ? 10.742 -13.211 1.116 1.00 79.62 112 LEU A O 1
ATOM 837 N N . MET A 1 113 ? 12.103 -11.437 0.870 1.00 61.91 113 MET A N 1
ATOM 838 C CA . MET A 1 113 ? 13.235 -12.094 1.515 1.00 61.91 113 MET A CA 1
ATOM 839 C C . MET A 1 113 ? 12.985 -12.065 3.025 1.00 61.91 113 MET A C 1
ATOM 841 O O . MET A 1 113 ? 13.000 -11.001 3.648 1.00 61.91 113 MET A O 1
ATOM 845 N N . GLY A 1 114 ? 12.667 -13.226 3.592 1.00 52.50 114 GLY A N 1
ATOM 846 C CA . GLY A 1 114 ? 12.343 -13.402 5.000 1.00 52.50 114 GLY A CA 1
ATOM 847 C C . GLY A 1 114 ? 13.277 -14.412 5.649 1.00 52.50 114 GLY A C 1
ATOM 848 O O . GLY A 1 114 ? 13.234 -15.583 5.307 1.00 52.50 114 GLY A O 1
ATOM 849 N N . THR A 1 115 ? 14.099 -13.904 6.570 1.00 47.50 115 THR A N 1
ATOM 850 C CA . THR A 1 115 ? 14.449 -14.472 7.892 1.00 47.50 115 THR A CA 1
ATOM 851 C C . THR A 1 115 ? 15.068 -15.860 8.031 1.00 47.50 115 THR A C 1
ATOM 853 O O . THR A 1 115 ? 15.557 -16.162 9.119 1.00 47.50 115 THR A O 1
ATOM 856 N N . ASP A 1 116 ? 15.136 -16.672 6.989 1.00 38.66 116 ASP A N 1
ATOM 857 C CA . ASP A 1 116 ? 15.782 -17.971 7.088 1.00 38.66 116 ASP A CA 1
ATOM 858 C C . ASP A 1 116 ? 17.269 -17.762 6.821 1.00 38.66 116 ASP A C 1
ATOM 860 O O . ASP A 1 116 ? 17.664 -17.338 5.735 1.00 38.66 116 ASP A O 1
ATOM 864 N N . GLY A 1 117 ? 18.087 -17.996 7.849 1.00 38.62 117 GLY A N 1
ATOM 865 C CA . GLY A 1 117 ? 19.547 -17.889 7.846 1.00 38.62 117 GLY A CA 1
ATOM 866 C C . GLY A 1 117 ? 20.242 -18.876 6.902 1.00 38.62 117 GLY A C 1
ATOM 867 O O . GLY A 1 117 ? 21.109 -19.637 7.320 1.00 38.62 117 GLY A O 1
ATOM 868 N N . GLY A 1 118 ? 19.878 -18.865 5.624 1.00 32.59 118 GLY A N 1
ATOM 869 C CA . GLY A 1 118 ? 20.654 -19.429 4.539 1.00 32.59 118 GLY A CA 1
ATOM 870 C C . GLY A 1 118 ? 21.735 -18.433 4.163 1.00 32.59 118 GLY A C 1
ATOM 871 O O . GLY A 1 118 ? 21.492 -17.504 3.395 1.00 32.59 118 GLY A O 1
ATOM 872 N N . ALA A 1 119 ? 22.923 -18.631 4.729 1.00 38.72 119 ALA A N 1
ATOM 873 C CA . ALA A 1 119 ? 24.154 -18.004 4.284 1.00 38.72 119 ALA A CA 1
ATOM 874 C C . ALA A 1 119 ? 24.333 -18.242 2.776 1.00 38.72 119 ALA A C 1
ATOM 876 O O . ALA A 1 119 ? 24.832 -19.274 2.338 1.00 38.72 119 ALA A O 1
ATOM 877 N N . SER A 1 120 ? 23.899 -17.280 1.975 1.00 38.72 120 SER A N 1
ATOM 878 C CA . SER A 1 120 ? 24.419 -17.081 0.636 1.00 38.72 120 SER A CA 1
ATOM 879 C C . SER A 1 120 ? 24.821 -15.622 0.553 1.00 38.72 120 SER A C 1
ATOM 881 O O . SER A 1 120 ? 24.009 -14.710 0.713 1.00 38.72 120 SER A O 1
ATOM 883 N N . ASP A 1 121 ? 26.136 -15.450 0.449 1.00 42.44 121 ASP A N 1
ATOM 884 C CA . ASP A 1 121 ? 26.825 -14.209 0.155 1.00 42.44 121 ASP A CA 1
ATOM 885 C C . ASP A 1 121 ? 26.026 -13.369 -0.836 1.00 42.44 121 ASP A C 1
ATOM 887 O O . ASP A 1 121 ? 25.793 -13.810 -1.953 1.00 42.44 121 ASP A O 1
ATOM 891 N N . HIS A 1 122 ? 25.611 -12.173 -0.417 1.00 40.28 122 HIS A N 1
ATOM 892 C CA . HIS A 1 122 ? 25.861 -10.915 -1.121 1.00 40.28 122 HIS A CA 1
ATOM 893 C C . HIS A 1 122 ? 25.326 -9.738 -0.286 1.00 40.28 122 HIS A C 1
ATOM 895 O O . HIS A 1 122 ? 24.127 -9.528 -0.157 1.00 40.28 122 HIS A O 1
ATOM 901 N N . ALA A 1 123 ? 26.271 -8.953 0.238 1.00 38.06 123 ALA A N 1
ATOM 902 C CA . ALA A 1 123 ? 26.151 -7.550 0.637 1.00 38.06 123 ALA A CA 1
ATOM 903 C C . ALA A 1 123 ? 25.052 -7.167 1.654 1.00 38.06 123 ALA A C 1
ATOM 905 O O . ALA A 1 123 ? 23.891 -6.942 1.323 1.00 38.06 123 ALA A O 1
ATOM 906 N N . HIS A 1 124 ? 25.498 -6.902 2.885 1.00 40.31 124 HIS A N 1
ATOM 907 C CA . HIS A 1 124 ? 24.805 -6.073 3.875 1.00 40.31 124 HIS A CA 1
ATOM 908 C C . HIS A 1 124 ? 24.684 -4.613 3.385 1.00 40.31 124 HIS A C 1
ATOM 910 O O . HIS A 1 124 ? 25.375 -3.715 3.861 1.00 40.31 124 HIS A O 1
ATOM 916 N N . GLY A 1 125 ? 23.819 -4.368 2.404 1.00 39.75 125 GLY A N 1
ATOM 917 C CA . GLY A 1 125 ? 23.255 -3.048 2.141 1.00 39.75 125 GLY A CA 1
ATOM 918 C C . GLY A 1 125 ? 21.905 -2.956 2.840 1.00 39.75 125 GLY A C 1
ATOM 919 O O . GLY A 1 125 ? 21.152 -3.921 2.789 1.00 39.75 125 GLY A O 1
ATOM 920 N N . ASN A 1 126 ? 21.600 -1.826 3.486 1.00 51.78 126 ASN A N 1
ATOM 921 C CA . ASN A 1 126 ? 20.290 -1.505 4.068 1.00 51.78 126 ASN A CA 1
ATOM 922 C C . ASN A 1 126 ? 19.140 -1.877 3.109 1.00 51.78 126 ASN A C 1
ATOM 924 O O . ASN A 1 126 ? 18.722 -1.062 2.280 1.00 51.78 126 ASN A O 1
ATOM 928 N N . SER A 1 127 ? 18.620 -3.102 3.195 1.00 61.62 127 SER A N 1
ATOM 929 C CA . SER A 1 127 ? 17.546 -3.546 2.323 1.00 61.62 127 SER A CA 1
ATOM 930 C C . SER A 1 127 ? 16.270 -2.869 2.803 1.00 61.62 127 SER A C 1
ATOM 932 O O . SER A 1 127 ? 15.714 -3.161 3.858 1.00 61.62 127 SER A O 1
ATOM 934 N N . SER A 1 128 ? 15.810 -1.896 2.018 1.00 67.31 128 SER A N 1
ATOM 935 C CA . SER A 1 128 ? 14.553 -1.191 2.294 1.00 67.31 128 SER A CA 1
ATOM 936 C C . SER A 1 128 ? 13.349 -2.138 2.200 1.00 67.31 128 SER A C 1
ATOM 938 O O . SER A 1 128 ? 12.275 -1.831 2.698 1.00 67.31 128 SER A O 1
ATOM 940 N N . PHE A 1 129 ? 13.531 -3.308 1.585 1.00 85.81 129 PHE A N 1
ATOM 941 C CA . PHE A 1 129 ? 12.479 -4.271 1.308 1.00 85.81 129 PHE A CA 1
ATOM 942 C C . PHE A 1 129 ? 12.547 -5.488 2.235 1.00 85.81 129 PHE A C 1
ATOM 944 O O . PHE A 1 129 ? 12.921 -6.587 1.832 1.00 85.81 129 PHE A O 1
ATOM 951 N N . THR A 1 130 ? 12.192 -5.277 3.500 1.00 87.50 130 THR A N 1
ATOM 952 C CA . THR A 1 130 ? 12.083 -6.338 4.509 1.00 87.50 130 THR A CA 1
ATOM 953 C C . THR A 1 130 ? 10.715 -6.297 5.177 1.00 87.50 130 THR A C 1
ATOM 955 O O . THR A 1 130 ? 10.062 -5.252 5.225 1.00 87.50 130 THR A O 1
ATOM 958 N N . ALA A 1 131 ? 10.275 -7.431 5.726 1.00 87.75 131 ALA A N 1
ATOM 959 C CA . ALA A 1 131 ? 8.989 -7.511 6.412 1.00 87.75 131 ALA A CA 1
ATOM 960 C C . ALA A 1 131 ? 8.831 -6.488 7.557 1.00 87.75 131 ALA A C 1
ATOM 962 O O . ALA A 1 131 ? 7.791 -5.831 7.587 1.00 87.75 131 ALA A O 1
ATOM 963 N N . PRO A 1 132 ? 9.831 -6.250 8.434 1.00 87.88 132 PRO A N 1
ATOM 964 C CA . PRO A 1 132 ? 9.717 -5.228 9.474 1.00 87.88 132 PRO A CA 1
ATOM 965 C C . PRO A 1 132 ? 9.519 -3.813 8.921 1.00 87.88 132 PRO A C 1
ATOM 967 O O . PRO A 1 132 ? 8.724 -3.057 9.470 1.00 87.88 132 PRO A O 1
ATOM 970 N N . VAL A 1 133 ? 10.193 -3.454 7.820 1.00 88.38 133 VAL A N 1
ATOM 971 C CA . VAL A 1 133 ? 10.064 -2.120 7.206 1.00 88.38 133 VAL A CA 1
ATOM 972 C C . VAL A 1 133 ? 8.679 -1.933 6.583 1.00 88.38 133 VAL A C 1
ATOM 974 O O . VAL A 1 133 ? 8.042 -0.900 6.789 1.00 88.38 133 VAL A O 1
ATOM 977 N N . LEU A 1 134 ? 8.176 -2.944 5.869 1.00 90.06 134 LEU A N 1
ATOM 978 C CA . LEU A 1 134 ? 6.838 -2.905 5.272 1.00 90.06 134 LEU A CA 1
ATOM 979 C C . LEU A 1 134 ? 5.731 -2.871 6.331 1.00 90.06 134 LEU A C 1
ATOM 981 O O . LEU A 1 134 ? 4.762 -2.12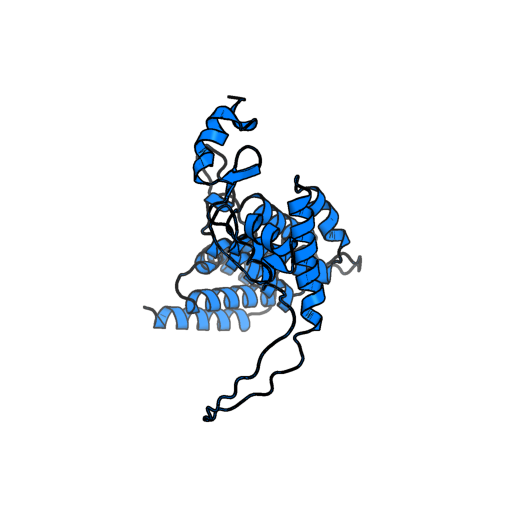6 6.180 1.00 90.06 134 LEU A O 1
ATOM 985 N N . LEU A 1 135 ? 5.879 -3.649 7.409 1.00 90.19 135 LEU A N 1
ATOM 986 C CA . LEU A 1 135 ? 4.948 -3.628 8.535 1.00 90.19 135 LEU A CA 1
ATOM 987 C C . LEU A 1 135 ? 4.997 -2.287 9.268 1.00 90.19 135 LEU A C 1
ATOM 989 O O . LEU A 1 135 ? 3.940 -1.736 9.553 1.00 90.19 135 LEU A O 1
ATOM 993 N N . SER A 1 136 ? 6.182 -1.713 9.495 1.00 88.50 136 SER A N 1
ATOM 994 C CA . SER A 1 136 ? 6.300 -0.371 10.079 1.00 88.50 136 SER A CA 1
ATOM 995 C C . SER A 1 136 ? 5.508 0.648 9.265 1.00 88.50 136 SER A C 1
ATOM 997 O O . SER A 1 136 ? 4.642 1.317 9.818 1.00 88.50 136 SER A O 1
ATOM 999 N N . MET A 1 137 ? 5.714 0.694 7.943 1.00 88.44 137 MET A N 1
ATOM 1000 C CA . MET A 1 137 ? 4.944 1.574 7.059 1.00 88.44 137 MET A CA 1
ATOM 1001 C C . MET A 1 137 ? 3.433 1.328 7.170 1.00 88.44 137 MET A C 1
ATOM 1003 O O . MET A 1 137 ? 2.666 2.281 7.302 1.00 88.44 137 MET A O 1
ATOM 1007 N N . ALA A 1 138 ? 2.988 0.072 7.083 1.00 90.06 138 ALA A N 1
ATOM 1008 C CA . ALA A 1 138 ? 1.565 -0.254 7.110 1.00 90.06 138 ALA A CA 1
ATOM 1009 C C . ALA A 1 138 ? 0.913 0.192 8.428 1.00 90.06 138 ALA A C 1
ATOM 1011 O O . ALA A 1 138 ? -0.134 0.835 8.413 1.00 90.06 138 ALA A O 1
ATOM 1012 N N . PHE A 1 139 ? 1.551 -0.083 9.566 1.00 88.50 139 PHE A N 1
ATOM 1013 C CA . PHE A 1 139 ? 1.026 0.299 10.876 1.00 88.50 139 PHE A CA 1
ATOM 1014 C C . PHE A 1 139 ? 1.128 1.801 11.150 1.00 88.50 139 PHE A C 1
ATOM 1016 O O . PHE A 1 139 ? 0.241 2.349 11.803 1.00 88.50 139 PHE A O 1
ATOM 1023 N N . ASP A 1 140 ? 2.130 2.491 10.607 1.00 85.31 140 ASP A N 1
ATOM 1024 C CA . ASP A 1 140 ? 2.191 3.952 10.650 1.00 85.31 140 ASP A CA 1
ATOM 1025 C C . ASP A 1 140 ? 1.014 4.580 9.893 1.00 85.31 140 ASP A C 1
ATOM 1027 O O . ASP A 1 140 ? 0.387 5.514 10.397 1.00 85.31 140 ASP A O 1
ATOM 1031 N N . LEU A 1 141 ? 0.641 4.029 8.731 1.00 85.44 141 LEU A N 1
ATOM 1032 C CA . LEU A 1 141 ? -0.545 4.467 7.989 1.00 85.44 141 LEU A CA 1
ATOM 1033 C C . LEU A 1 141 ? -1.840 4.195 8.761 1.00 85.44 141 LEU A C 1
ATOM 1035 O O . LEU A 1 141 ? -2.703 5.068 8.806 1.00 85.44 141 LEU A O 1
ATOM 1039 N N . LEU A 1 142 ? -1.963 3.034 9.410 1.00 84.81 142 LEU A N 1
ATOM 1040 C CA . LEU A 1 142 ? -3.137 2.695 10.224 1.00 84.81 142 LEU A CA 1
ATOM 1041 C C . LEU A 1 142 ? -3.322 3.636 11.421 1.00 84.81 142 LEU A C 1
ATOM 1043 O O . LEU A 1 142 ? -4.457 3.928 11.789 1.00 84.81 142 LEU A O 1
ATOM 1047 N N . LYS A 1 143 ? -2.224 4.124 12.007 1.00 81.12 143 LYS A N 1
ATOM 1048 C CA . LYS A 1 143 ? -2.249 5.077 13.127 1.00 81.12 143 LYS A CA 1
ATOM 1049 C C . LYS A 1 143 ? -2.507 6.515 12.684 1.00 81.12 143 LYS A C 1
ATOM 1051 O O . LYS A 1 143 ? -3.160 7.262 13.401 1.00 81.12 143 LYS A O 1
ATOM 1056 N N . GLN A 1 144 ? -1.940 6.923 11.548 1.00 76.81 144 GLN A N 1
ATOM 1057 C CA . GLN A 1 144 ? -1.887 8.335 11.150 1.00 76.81 144 GLN A CA 1
ATOM 1058 C C . GLN A 1 144 ? -2.982 8.743 10.157 1.00 76.81 144 GLN A C 1
ATOM 1060 O O . GLN A 1 144 ? -3.277 9.933 10.057 1.00 76.81 144 GLN A O 1
ATOM 1065 N N . CYS A 1 145 ? -3.557 7.800 9.402 1.00 77.06 145 CYS A N 1
ATOM 1066 C CA . CYS A 1 145 ? -4.484 8.104 8.310 1.00 77.06 145 CYS A CA 1
ATOM 1067 C C . CYS A 1 145 ? -5.925 7.698 8.674 1.00 77.06 145 CYS A C 1
ATOM 1069 O O . CYS A 1 145 ? -6.204 6.503 8.789 1.00 77.06 145 CYS A O 1
ATOM 1071 N N . PRO A 1 146 ? -6.880 8.645 8.771 1.00 72.31 146 PRO A N 1
ATOM 1072 C CA . PRO A 1 146 ? -8.282 8.321 9.051 1.00 72.31 146 PRO A CA 1
ATOM 1073 C C . PRO A 1 146 ? -9.035 7.791 7.819 1.00 72.31 146 PRO A C 1
ATOM 1075 O O . PRO A 1 146 ? -10.115 7.222 7.946 1.00 72.31 146 PRO A O 1
ATOM 1078 N N . ALA A 1 147 ? -8.489 7.963 6.612 1.00 81.25 147 ALA A N 1
ATOM 1079 C CA . ALA A 1 147 ? -9.155 7.562 5.377 1.00 81.25 147 ALA A CA 1
ATOM 1080 C C . ALA A 1 147 ? -9.354 6.037 5.304 1.00 81.25 147 ALA A C 1
ATOM 1082 O O . ALA A 1 147 ? -8.393 5.267 5.390 1.00 81.25 147 ALA A O 1
ATOM 1083 N N . SER A 1 148 ? -10.602 5.603 5.105 1.00 82.44 148 SER A N 1
ATOM 1084 C CA . SER A 1 148 ? -10.986 4.185 5.031 1.00 82.44 148 SER A CA 1
ATOM 1085 C C . SER A 1 148 ? -10.219 3.419 3.949 1.00 82.44 148 SER A C 1
ATOM 1087 O O . SER A 1 148 ? -9.714 2.331 4.214 1.00 82.44 148 SER A O 1
ATOM 1089 N N . GLU A 1 149 ? -10.049 4.021 2.769 1.00 86.62 149 GLU A N 1
ATOM 1090 C CA . GLU A 1 149 ? -9.306 3.443 1.643 1.00 86.62 149 GLU A CA 1
ATOM 1091 C C . GLU A 1 149 ? -7.843 3.146 2.011 1.00 86.62 149 GLU A C 1
ATOM 1093 O O . GLU A 1 149 ? -7.360 2.037 1.800 1.00 86.62 149 GLU A O 1
ATOM 1098 N N . VAL A 1 150 ? -7.149 4.108 2.633 1.00 88.62 150 VAL A N 1
ATOM 1099 C CA . VAL A 1 150 ? -5.736 3.955 3.023 1.00 88.62 150 VAL A CA 1
ATOM 1100 C C . VAL A 1 150 ? -5.586 2.881 4.094 1.00 88.62 150 VAL A C 1
ATOM 1102 O O . VAL A 1 150 ? -4.684 2.050 4.005 1.00 88.62 150 VAL A O 1
ATOM 1105 N N . ARG A 1 151 ? -6.491 2.860 5.081 1.00 87.88 151 ARG A N 1
ATOM 1106 C CA . ARG A 1 151 ? -6.495 1.834 6.129 1.00 87.88 151 ARG A CA 1
ATOM 1107 C C . ARG A 1 151 ? -6.741 0.448 5.542 1.00 87.88 151 ARG A C 1
ATOM 1109 O O . ARG A 1 151 ? -6.001 -0.473 5.865 1.00 87.88 151 ARG A O 1
ATOM 1116 N N . SER A 1 152 ? -7.701 0.304 4.629 1.00 88.94 152 SER A N 1
ATOM 1117 C CA . SER A 1 152 ? -7.970 -0.968 3.949 1.00 88.94 152 SER A CA 1
ATOM 1118 C C . SER A 1 152 ? -6.752 -1.469 3.161 1.00 88.94 152 SER A C 1
ATOM 1120 O O . SER A 1 152 ? -6.329 -2.611 3.354 1.00 88.94 152 SER A O 1
ATOM 1122 N N . SER A 1 153 ? -6.115 -0.608 2.357 1.00 91.50 153 SER A N 1
ATOM 1123 C CA . SER A 1 153 ? -4.888 -0.962 1.630 1.00 91.50 153 SER A CA 1
ATOM 1124 C C . SER A 1 153 ? -3.721 -1.303 2.568 1.00 91.50 153 SER A C 1
ATOM 1126 O O . SER A 1 153 ? -2.961 -2.231 2.288 1.00 91.50 153 SER A O 1
ATOM 1128 N N . ALA A 1 154 ? -3.582 -0.601 3.697 1.00 91.69 154 ALA A N 1
ATOM 1129 C CA . ALA A 1 154 ? -2.546 -0.873 4.692 1.00 91.69 154 ALA A CA 1
ATOM 1130 C C . ALA A 1 154 ? -2.767 -2.210 5.421 1.00 91.69 154 ALA A C 1
ATOM 1132 O O . ALA A 1 154 ? -1.812 -2.974 5.574 1.00 91.69 154 ALA A O 1
ATOM 1133 N N . VAL A 1 155 ? -4.008 -2.542 5.805 1.00 92.44 155 VAL A N 1
ATOM 1134 C CA . VAL A 1 155 ? -4.330 -3.862 6.376 1.00 92.44 155 VAL A CA 1
ATOM 1135 C C . VAL A 1 155 ? -4.088 -4.971 5.351 1.00 92.44 155 VAL A C 1
ATOM 1137 O O . VAL A 1 155 ? -3.488 -5.988 5.694 1.00 92.44 155 VAL A O 1
ATOM 1140 N N . SER A 1 156 ? -4.465 -4.769 4.083 1.00 93.75 156 SER A N 1
ATOM 1141 C CA . SER A 1 156 ? -4.191 -5.737 3.011 1.00 93.75 156 SER A CA 1
ATOM 1142 C C . SER A 1 156 ? -2.692 -5.986 2.829 1.00 93.75 156 SER A C 1
ATOM 1144 O O . SER A 1 156 ? -2.256 -7.138 2.758 1.00 93.75 156 SER A O 1
ATOM 1146 N N . LEU A 1 157 ? -1.877 -4.925 2.834 1.00 93.19 157 LEU A N 1
ATOM 1147 C CA . LEU A 1 157 ? -0.418 -5.041 2.803 1.00 93.19 157 LEU A CA 1
ATOM 1148 C C . LEU A 1 157 ? 0.115 -5.797 4.031 1.00 93.19 157 LEU A C 1
ATOM 1150 O O . LEU A 1 157 ? 0.921 -6.712 3.873 1.00 93.19 157 LEU A O 1
ATOM 1154 N N . ALA A 1 158 ? -0.353 -5.473 5.240 1.00 92.44 158 ALA A N 1
ATOM 1155 C CA . ALA A 1 158 ? 0.058 -6.162 6.463 1.00 92.44 158 ALA A CA 1
ATOM 1156 C C . ALA A 1 158 ? -0.311 -7.655 6.433 1.00 92.44 158 ALA A C 1
ATOM 1158 O O . ALA A 1 158 ? 0.540 -8.503 6.698 1.00 92.44 158 ALA A O 1
ATOM 1159 N N . ALA A 1 159 ? -1.536 -7.996 6.026 1.00 92.00 159 ALA A N 1
ATOM 1160 C CA . ALA A 1 159 ? -1.983 -9.376 5.851 1.00 92.00 159 ALA A CA 1
ATOM 1161 C C . ALA A 1 159 ? -1.144 -10.118 4.798 1.00 92.00 159 ALA A C 1
ATOM 1163 O O . ALA A 1 159 ? -0.789 -11.284 4.984 1.00 92.00 159 ALA A O 1
ATOM 1164 N N . LYS A 1 160 ? -0.761 -9.439 3.710 1.00 91.06 160 LYS A N 1
ATOM 1165 C CA . LYS A 1 160 ? 0.116 -10.003 2.680 1.00 91.06 160 LYS A CA 1
ATOM 1166 C C . LYS A 1 160 ? 1.500 -10.337 3.236 1.00 91.06 160 LYS A C 1
ATOM 1168 O O . LYS A 1 160 ? 1.979 -11.446 3.009 1.00 91.06 160 LYS A O 1
ATOM 1173 N N . VAL A 1 161 ? 2.110 -9.437 4.004 1.00 90.81 161 VAL A N 1
ATOM 1174 C CA . VAL A 1 161 ? 3.390 -9.704 4.682 1.00 90.81 161 VAL A CA 1
ATOM 1175 C C . VAL A 1 161 ? 3.236 -10.837 5.711 1.00 90.81 161 VAL A C 1
ATOM 1177 O O . VAL A 1 161 ? 4.072 -11.739 5.753 1.00 90.81 161 VAL A O 1
ATOM 1180 N N . CYS A 1 162 ? 2.127 -10.858 6.461 1.00 90.06 162 CYS A N 1
ATOM 1181 C CA . CYS A 1 162 ? 1.774 -11.929 7.404 1.00 90.06 162 CYS A CA 1
ATOM 1182 C C . CYS A 1 162 ? 1.749 -13.306 6.738 1.00 90.06 162 CYS A C 1
ATOM 1184 O O . CYS A 1 162 ? 2.251 -14.279 7.290 1.00 90.06 162 CYS A O 1
ATOM 1186 N N . SER A 1 163 ? 1.173 -13.386 5.534 1.00 89.62 163 SER A N 1
ATOM 1187 C CA . SER A 1 163 ? 1.047 -14.648 4.800 1.00 89.62 163 SER A CA 1
ATOM 1188 C C . SER A 1 163 ? 2.391 -15.262 4.400 1.00 89.62 163 SER A C 1
ATOM 1190 O O . SER A 1 163 ? 2.432 -16.446 4.083 1.00 89.62 163 SER A O 1
ATOM 1192 N N . LEU A 1 164 ? 3.470 -14.472 4.418 1.00 86.38 164 LEU A N 1
ATOM 1193 C CA . LEU A 1 164 ? 4.806 -14.890 3.995 1.00 86.38 164 LEU A CA 1
ATOM 1194 C C . LEU A 1 164 ? 5.750 -15.140 5.174 1.00 86.38 164 LEU A C 1
ATOM 1196 O O . LEU A 1 164 ? 6.511 -16.096 5.133 1.00 86.38 164 LEU A O 1
ATOM 1200 N N . VAL A 1 165 ? 5.698 -14.305 6.218 1.00 85.56 165 VAL A N 1
ATOM 1201 C CA . VAL A 1 165 ? 6.619 -14.387 7.377 1.00 85.56 165 VAL A CA 1
ATOM 1202 C C . VAL A 1 165 ? 5.955 -15.007 8.614 1.00 85.56 165 VAL A C 1
ATOM 1204 O O . VAL A 1 165 ? 6.616 -15.348 9.589 1.00 85.56 165 VAL A O 1
ATOM 1207 N N . GLY A 1 166 ? 4.636 -15.193 8.581 1.00 83.88 166 GLY A N 1
ATOM 1208 C CA . GLY A 1 166 ? 3.855 -15.712 9.696 1.00 83.88 166 GLY A CA 1
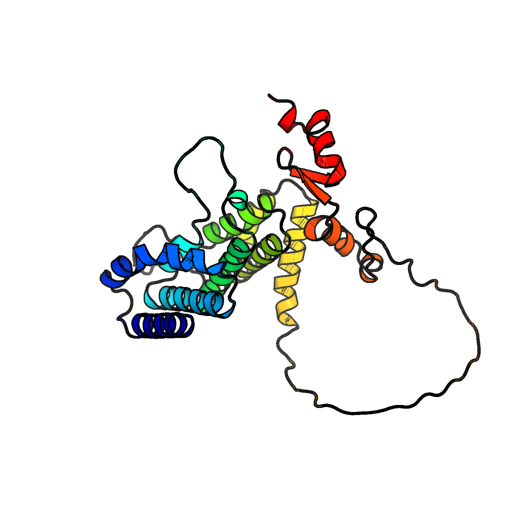ATOM 1209 C C . GLY A 1 166 ? 3.356 -14.625 10.650 1.00 83.88 166 GLY A C 1
ATOM 1210 O O . GLY A 1 166 ? 3.755 -13.459 10.610 1.00 83.88 166 GLY A O 1
ATOM 1211 N N . ARG A 1 167 ? 2.443 -15.030 11.541 1.00 80.44 167 ARG A N 1
ATOM 1212 C CA . ARG A 1 167 ? 1.720 -14.126 12.456 1.00 80.44 167 ARG A CA 1
ATOM 1213 C C . ARG A 1 167 ? 2.607 -13.462 13.501 1.00 80.44 167 ARG A C 1
ATOM 1215 O O . ARG A 1 167 ? 2.287 -12.372 13.975 1.00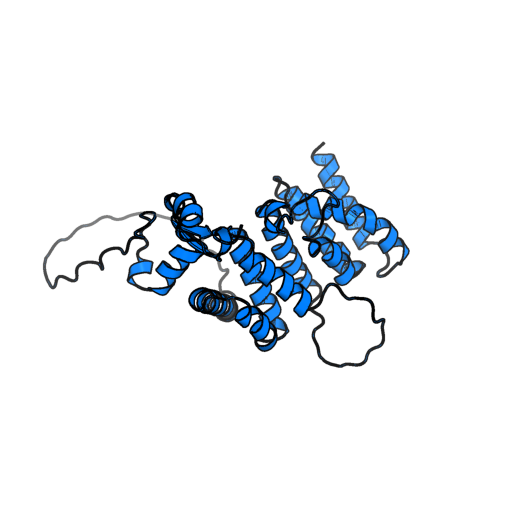 80.44 167 ARG A O 1
ATOM 1222 N N . ASP A 1 168 ? 3.723 -14.090 13.852 1.00 81.94 168 ASP A N 1
ATOM 1223 C CA . ASP A 1 168 ? 4.617 -13.582 14.891 1.00 81.94 168 ASP A CA 1
ATOM 1224 C C . ASP A 1 168 ? 5.272 -12.251 14.510 1.00 81.94 168 ASP A C 1
ATOM 1226 O O . ASP A 1 168 ? 5.524 -11.425 15.387 1.00 81.94 168 ASP A O 1
ATOM 1230 N N . ALA A 1 169 ? 5.438 -11.987 13.209 1.00 80.44 169 ALA A N 1
ATOM 1231 C CA . ALA A 1 169 ? 5.996 -10.734 12.711 1.00 80.44 169 ALA A CA 1
ATOM 1232 C C . ALA A 1 169 ? 5.121 -9.508 13.032 1.00 80.44 169 ALA A C 1
ATOM 1234 O O . ALA A 1 169 ? 5.639 -8.399 13.148 1.00 80.44 169 ALA A O 1
ATOM 1235 N N . ILE A 1 170 ? 3.804 -9.687 13.195 1.00 84.69 170 ILE A N 1
ATOM 1236 C CA . ILE A 1 170 ? 2.847 -8.576 13.340 1.00 84.69 170 ILE A CA 1
ATOM 1237 C C . ILE A 1 170 ? 2.522 -8.267 14.806 1.00 84.69 170 ILE A C 1
ATOM 1239 O O . ILE A 1 170 ? 2.246 -7.117 15.149 1.00 84.69 170 ILE A O 1
ATOM 1243 N N . LYS A 1 171 ? 2.640 -9.255 15.704 1.00 85.12 171 LYS A N 1
ATOM 1244 C CA . LYS A 1 171 ? 2.413 -9.103 17.154 1.00 85.12 171 LYS A CA 1
ATOM 1245 C C . LYS A 1 171 ? 3.025 -7.833 17.777 1.00 85.12 171 LYS A C 1
ATOM 1247 O O . LYS A 1 171 ? 2.304 -7.160 18.517 1.00 85.12 171 LYS A O 1
ATOM 1252 N N . PRO A 1 172 ? 4.302 -7.464 17.531 1.00 86.06 172 PRO A N 1
ATOM 1253 C CA . PRO A 1 172 ? 4.867 -6.244 18.115 1.00 86.06 172 PRO A CA 1
ATOM 1254 C C . PRO A 1 172 ? 4.180 -4.969 17.603 1.00 86.06 172 PRO A C 1
ATOM 1256 O O . PRO A 1 172 ? 3.981 -4.027 18.370 1.00 86.06 172 PRO A O 1
ATOM 1259 N N . PHE A 1 173 ? 3.754 -4.949 16.339 1.00 86.19 173 PHE A N 1
ATOM 1260 C CA . PHE A 1 173 ? 3.085 -3.799 15.738 1.00 86.19 173 PHE A CA 1
ATOM 1261 C C . PHE A 1 173 ? 1.634 -3.658 16.211 1.00 86.19 173 PHE A C 1
ATOM 1263 O O . PHE A 1 173 ? 1.210 -2.545 16.515 1.00 86.19 173 PHE A O 1
ATOM 1270 N N . ILE A 1 174 ? 0.895 -4.758 16.379 1.00 84.75 174 ILE A N 1
ATOM 1271 C CA . ILE A 1 174 ? -0.474 -4.709 16.926 1.00 84.75 174 ILE A CA 1
ATOM 1272 C C . ILE A 1 174 ? -0.468 -4.224 18.377 1.00 84.75 174 ILE A C 1
ATOM 1274 O O . ILE A 1 174 ? -1.247 -3.343 18.735 1.00 84.75 174 ILE A O 1
ATOM 1278 N N . LYS A 1 175 ? 0.468 -4.710 19.205 1.00 84.62 175 LYS A N 1
ATOM 1279 C CA . LYS A 1 175 ? 0.624 -4.228 20.591 1.00 84.62 175 LYS A CA 1
ATOM 1280 C C . LYS A 1 175 ? 0.865 -2.719 20.672 1.00 84.62 175 LYS A C 1
ATOM 1282 O O . LYS A 1 175 ? 0.473 -2.097 21.652 1.00 84.62 175 LYS A O 1
ATOM 1287 N N . SER A 1 176 ? 1.477 -2.135 19.641 1.00 82.12 176 SER A N 1
ATOM 1288 C CA . SER A 1 176 ? 1.761 -0.698 19.575 1.00 82.12 176 SER A CA 1
ATOM 1289 C C . SER A 1 176 ? 0.546 0.185 19.253 1.00 82.12 176 SER A C 1
ATOM 1291 O O . SER A 1 176 ? 0.669 1.407 19.265 1.00 82.12 176 SER A O 1
ATOM 1293 N N . ILE A 1 177 ? -0.608 -0.399 18.923 1.00 82.25 177 ILE A N 1
ATOM 1294 C CA . ILE A 1 177 ? -1.883 0.322 18.797 1.00 82.25 177 ILE A CA 1
ATOM 1295 C C . ILE A 1 177 ? -2.478 0.416 20.198 1.00 82.25 177 ILE A C 1
ATOM 1297 O O . ILE A 1 177 ? -2.582 -0.605 20.854 1.00 82.25 177 ILE A O 1
ATOM 1301 N N . GLU A 1 178 ? -2.852 1.588 20.700 1.00 75.69 178 GLU A N 1
ATOM 1302 C CA . GLU A 1 178 ? -3.243 1.733 22.115 1.00 75.69 178 GLU A CA 1
ATOM 1303 C C . GLU A 1 178 ? -4.608 1.109 22.449 1.00 75.69 178 GLU A C 1
ATOM 1305 O O . GLU A 1 178 ? -4.797 0.590 23.549 1.00 75.69 178 GLU A O 1
ATOM 1310 N N . ARG A 1 179 ? -5.552 1.098 21.500 1.00 76.56 179 ARG A N 1
ATOM 1311 C CA . ARG A 1 179 ? -6.932 0.650 21.742 1.00 76.56 179 ARG A CA 1
ATOM 1312 C C . ARG A 1 179 ? -7.166 -0.809 21.422 1.00 76.56 179 ARG A C 1
ATOM 1314 O O . ARG A 1 179 ? -6.933 -1.246 20.298 1.00 76.56 179 ARG A O 1
ATOM 1321 N N . GLN A 1 180 ? -7.763 -1.511 22.378 1.00 80.25 180 GLN A N 1
ATOM 1322 C CA . GLN A 1 180 ? -8.090 -2.924 22.245 1.00 80.25 180 GLN A CA 1
ATOM 1323 C C . GLN A 1 180 ? -9.077 -3.207 21.100 1.00 80.25 180 GLN A C 1
ATOM 1325 O O . GLN A 1 180 ? -8.790 -4.065 20.275 1.00 80.25 180 GLN A O 1
ATOM 1330 N N . SER A 1 181 ? -10.148 -2.420 20.955 1.00 73.94 181 SER A N 1
ATOM 1331 C CA . SER A 1 181 ? -11.112 -2.593 19.853 1.00 73.94 181 SER A CA 1
ATOM 1332 C C . SER A 1 181 ? -10.480 -2.425 18.466 1.00 73.94 181 SER A C 1
ATOM 1334 O O . SER A 1 181 ? -10.792 -3.159 17.534 1.00 73.94 181 SER A O 1
ATOM 1336 N N . GLN A 1 182 ? -9.532 -1.494 18.324 1.00 78.44 182 GLN A N 1
ATOM 1337 C CA . GLN A 1 182 ? -8.802 -1.286 17.070 1.00 78.44 182 GLN A CA 1
ATOM 1338 C C . GLN A 1 182 ? -7.832 -2.435 16.778 1.00 78.44 182 GLN A C 1
ATOM 1340 O O . GLN A 1 182 ? -7.678 -2.829 15.623 1.00 78.44 182 GLN A O 1
ATOM 1345 N N . ARG A 1 183 ? -7.183 -2.987 17.813 1.00 83.94 183 ARG A N 1
ATOM 1346 C CA . ARG A 1 183 ? -6.342 -4.185 17.675 1.00 83.94 183 ARG A CA 1
ATOM 1347 C C . ARG A 1 183 ? -7.166 -5.369 17.192 1.00 83.94 183 ARG A C 1
ATOM 1349 O O . ARG A 1 183 ? -6.793 -5.981 16.199 1.00 83.94 183 ARG A O 1
ATOM 1356 N N . GLU A 1 184 ? -8.284 -5.637 17.859 1.00 84.19 184 GLU A N 1
ATOM 1357 C CA . GLU A 1 184 ? -9.179 -6.753 17.547 1.00 84.19 184 GLU A CA 1
ATOM 1358 C C . GLU A 1 184 ? -9.747 -6.630 16.136 1.00 84.19 184 GLU A C 1
ATOM 1360 O O . GLU A 1 184 ? -9.738 -7.596 15.379 1.00 84.19 184 GLU A O 1
ATOM 1365 N N . ALA A 1 185 ? -10.149 -5.428 15.726 1.00 83.38 185 ALA A N 1
ATOM 1366 C CA . ALA A 1 185 ? -10.677 -5.210 14.390 1.00 83.38 185 ALA A CA 1
ATOM 1367 C C . ALA A 1 185 ? -9.593 -5.310 13.287 1.00 83.38 185 ALA A C 1
ATOM 1369 O O . ALA A 1 185 ? -9.876 -5.849 12.217 1.00 83.38 185 ALA A O 1
ATOM 1370 N N . ILE A 1 186 ? -8.342 -4.877 13.526 1.00 86.06 186 ILE A N 1
ATOM 1371 C CA . ILE A 1 186 ? -7.217 -5.144 12.598 1.00 86.06 186 ILE A CA 1
ATOM 1372 C C . ILE A 1 186 ? -6.884 -6.636 12.540 1.00 86.06 186 ILE A C 1
ATOM 1374 O O . ILE A 1 186 ? -6.691 -7.161 11.446 1.00 86.06 186 ILE A O 1
ATOM 1378 N N . GLU A 1 187 ? -6.805 -7.322 13.682 1.00 87.94 187 GLU A N 1
ATOM 1379 C CA . GLU A 1 187 ? -6.522 -8.761 13.734 1.00 87.94 187 GLU A CA 1
ATOM 1380 C C . GLU A 1 187 ? -7.610 -9.565 13.020 1.00 87.94 187 GLU A C 1
ATOM 1382 O O . GLU A 1 187 ? -7.293 -10.392 12.167 1.00 87.94 187 GLU A O 1
ATOM 1387 N N . SER A 1 188 ? -8.882 -9.262 13.287 1.00 85.31 188 SER A N 1
ATOM 1388 C CA . SER A 1 188 ? -10.033 -9.879 12.623 1.00 85.31 188 SER A CA 1
ATOM 1389 C C . SER A 1 188 ? -10.009 -9.652 11.110 1.00 85.31 188 SER A C 1
ATOM 1391 O O . SER A 1 188 ? -10.237 -10.579 10.333 1.00 85.31 188 SER A O 1
ATOM 1393 N N . GLU A 1 189 ? -9.647 -8.450 10.654 1.00 85.50 189 GLU A N 1
ATOM 1394 C CA . GLU A 1 189 ? -9.535 -8.161 9.225 1.00 85.50 189 GLU A CA 1
ATOM 1395 C C . GLU A 1 189 ? -8.368 -8.910 8.569 1.00 85.50 189 GLU A C 1
ATOM 1397 O O . GLU A 1 189 ? -8.534 -9.504 7.501 1.00 85.50 189 GLU A O 1
ATOM 1402 N N . ILE A 1 190 ? -7.195 -8.932 9.208 1.00 88.25 190 ILE A N 1
ATOM 1403 C CA . ILE A 1 190 ? -6.056 -9.732 8.740 1.00 88.25 190 ILE A CA 1
ATOM 1404 C C . ILE A 1 190 ? -6.475 -11.202 8.642 1.00 88.25 190 ILE A C 1
ATOM 1406 O O . ILE A 1 190 ? -6.198 -11.859 7.637 1.00 88.25 190 ILE A O 1
ATOM 1410 N N . ASP A 1 191 ? -7.208 -11.703 9.631 1.00 87.81 191 ASP A N 1
ATOM 1411 C CA . ASP A 1 191 ? -7.702 -13.073 9.659 1.00 87.81 191 ASP A CA 1
ATOM 1412 C C . ASP A 1 191 ? -8.697 -13.337 8.546 1.00 87.81 191 ASP A C 1
ATOM 1414 O O . ASP A 1 191 ? -8.569 -14.342 7.845 1.00 87.81 191 ASP A O 1
ATOM 1418 N N . ARG A 1 192 ? -9.626 -12.418 8.304 1.00 87.62 192 ARG A N 1
ATOM 1419 C CA . ARG A 1 192 ? -10.561 -12.506 7.187 1.00 87.62 192 ARG A CA 1
ATOM 1420 C C . ARG A 1 192 ? -9.834 -12.546 5.848 1.00 87.62 192 ARG A C 1
ATOM 1422 O O . ARG A 1 192 ? -10.185 -13.363 5.001 1.00 87.62 192 ARG A O 1
ATOM 1429 N N . ILE A 1 193 ? -8.805 -11.725 5.649 1.00 86.62 193 ILE A N 1
ATOM 1430 C CA . ILE A 1 193 ? -8.029 -11.695 4.399 1.00 86.62 193 ILE A CA 1
ATOM 1431 C C . ILE A 1 193 ? -7.234 -12.994 4.213 1.00 86.62 193 ILE A C 1
ATOM 1433 O O . ILE A 1 193 ? -7.180 -13.538 3.106 1.00 86.62 193 ILE A O 1
ATOM 1437 N N . LEU A 1 194 ? -6.647 -13.528 5.287 1.00 84.44 194 LEU A N 1
ATOM 1438 C CA . LEU A 1 194 ? -5.888 -14.779 5.245 1.00 84.44 194 LEU A CA 1
ATOM 1439 C C . LEU A 1 194 ? -6.788 -16.001 4.999 1.00 84.44 194 LEU A C 1
ATOM 1441 O O . LEU A 1 194 ? -6.440 -16.859 4.185 1.00 84.44 194 LEU A O 1
ATOM 1445 N N . HIS A 1 195 ? -7.951 -16.079 5.653 1.00 81.75 195 HIS A N 1
ATOM 1446 C CA . HIS A 1 195 ? -8.871 -17.219 5.544 1.00 81.75 195 HIS A CA 1
ATOM 1447 C C . HIS A 1 195 ? -9.809 -17.120 4.329 1.00 81.75 195 HIS A C 1
ATOM 1449 O O . HIS A 1 195 ? -10.089 -18.131 3.682 1.00 81.75 195 HIS A O 1
ATOM 1455 N N . GLY A 1 196 ? -10.239 -15.914 3.951 1.00 65.94 196 GLY A N 1
ATOM 1456 C CA . GLY A 1 196 ? -11.117 -15.660 2.804 1.00 65.94 196 GLY A CA 1
ATOM 1457 C C . GLY A 1 196 ? -10.473 -15.979 1.451 1.00 65.94 196 GLY A C 1
ATOM 1458 O O . GLY A 1 196 ? -11.167 -16.328 0.497 1.00 65.94 196 GLY A O 1
ATOM 1459 N N . ARG A 1 197 ? -9.136 -15.977 1.362 1.00 56.47 197 ARG A N 1
ATOM 1460 C CA . ARG A 1 197 ? -8.406 -16.323 0.129 1.00 56.47 197 ARG A CA 1
ATOM 1461 C C . ARG A 1 197 ? -8.533 -17.803 -0.270 1.00 56.47 197 ARG A C 1
ATOM 1463 O O . ARG A 1 197 ? -8.258 -18.134 -1.420 1.00 56.47 197 ARG A O 1
ATOM 1470 N N . ARG A 1 198 ? -8.983 -18.689 0.634 1.00 46.19 198 ARG A N 1
ATOM 1471 C CA . ARG A 1 198 ? -9.235 -20.114 0.335 1.00 46.19 198 ARG A CA 1
ATOM 1472 C C . ARG A 1 198 ? -10.573 -20.386 -0.369 1.00 46.19 198 ARG A C 1
ATOM 1474 O O . ARG A 1 198 ? -10.702 -21.449 -0.964 1.00 46.19 198 ARG A O 1
ATOM 1481 N N . ALA A 1 199 ? -11.539 -19.463 -0.352 1.00 42.41 199 ALA A N 1
ATOM 1482 C CA . ALA A 1 199 ? -12.885 -19.716 -0.889 1.00 42.41 199 ALA A CA 1
ATOM 1483 C C . ALA A 1 199 ? -13.091 -19.278 -2.356 1.00 42.41 199 ALA A C 1
ATOM 1485 O O . ALA A 1 199 ? -14.035 -19.729 -3.001 1.00 42.41 199 ALA A O 1
ATOM 1486 N N . SER A 1 200 ? -12.211 -18.439 -2.914 1.00 44.00 200 SER A N 1
ATOM 1487 C CA . SER A 1 200 ? -12.502 -17.729 -4.175 1.00 44.00 200 SER A CA 1
ATOM 1488 C C . SER A 1 200 ? -11.814 -18.278 -5.431 1.00 44.00 200 SER A C 1
ATOM 1490 O O . SER A 1 200 ? -12.041 -17.742 -6.512 1.00 44.00 200 SER A O 1
ATOM 1492 N N . ASN A 1 201 ? -10.999 -19.340 -5.350 1.00 36.97 201 ASN A N 1
ATOM 1493 C CA . ASN A 1 201 ? -10.230 -19.820 -6.513 1.00 36.97 201 ASN A CA 1
ATOM 1494 C C . ASN A 1 201 ? -10.903 -20.941 -7.331 1.00 36.97 201 ASN A C 1
ATOM 1496 O O . ASN A 1 201 ? -10.241 -21.662 -8.073 1.00 36.97 201 ASN A O 1
ATOM 1500 N N . SER A 1 202 ? -12.225 -21.089 -7.228 1.00 39.81 202 SER A N 1
ATOM 1501 C CA . SER A 1 202 ? -12.983 -22.067 -8.015 1.00 39.81 202 SER A CA 1
ATOM 1502 C C . SER A 1 202 ? -14.377 -21.551 -8.370 1.00 39.81 202 SER A C 1
ATOM 1504 O O . SER A 1 202 ? -15.341 -21.876 -7.683 1.00 39.81 202 SER A O 1
ATOM 1506 N N . LYS A 1 203 ? -14.466 -20.749 -9.444 1.00 34.47 203 LYS A N 1
ATOM 1507 C CA . LYS A 1 203 ? -15.543 -20.738 -10.466 1.00 34.47 203 LYS A CA 1
ATOM 1508 C C . LYS A 1 203 ? -15.496 -19.447 -11.295 1.00 34.47 203 LYS A C 1
ATOM 1510 O O . LYS A 1 203 ? -16.215 -18.490 -11.034 1.00 34.47 203 LYS A O 1
ATOM 1515 N N . SER A 1 204 ? -14.716 -19.471 -12.368 1.00 35.53 204 SER A N 1
ATOM 1516 C CA . SER A 1 204 ? -14.988 -18.692 -13.577 1.00 35.53 204 SER A CA 1
ATOM 1517 C C . SER A 1 204 ? -15.497 -19.652 -14.656 1.00 35.53 204 SER A C 1
ATOM 1519 O O . SER A 1 204 ? -14.758 -20.112 -15.518 1.00 35.53 204 SER A O 1
ATOM 1521 N N . VAL A 1 205 ? -16.786 -19.989 -14.592 1.00 35.53 205 VAL A N 1
ATOM 1522 C CA . VAL A 1 205 ? -17.517 -20.538 -15.742 1.00 35.53 205 VAL A CA 1
ATOM 1523 C C . VAL A 1 205 ? -18.747 -19.666 -15.928 1.00 35.53 205 VAL A C 1
ATOM 1525 O O . VAL A 1 205 ? -19.513 -19.443 -14.992 1.00 35.53 205 VAL A O 1
ATOM 1528 N N . GLY A 1 206 ? -18.833 -19.084 -17.122 1.00 34.69 206 GLY A N 1
ATOM 1529 C CA . GLY A 1 206 ? -19.717 -17.981 -17.452 1.00 34.69 206 GLY A CA 1
ATOM 1530 C C . GLY A 1 206 ? -21.201 -18.304 -17.363 1.00 34.69 206 GLY A C 1
ATOM 1531 O O . GLY A 1 206 ? -21.624 -19.458 -17.384 1.00 34.69 206 GLY A O 1
ATOM 1532 N N . ARG A 1 207 ? -22.006 -17.243 -17.340 1.00 30.17 207 ARG A N 1
ATOM 1533 C CA . ARG A 1 207 ? -23.418 -17.322 -17.699 1.00 30.17 207 ARG A CA 1
ATOM 1534 C C . ARG A 1 207 ? -23.764 -16.217 -18.679 1.00 30.17 207 ARG A C 1
ATOM 1536 O O . ARG A 1 207 ? -23.707 -15.030 -18.374 1.00 30.17 207 ARG A O 1
ATOM 1543 N N . THR A 1 208 ? -24.089 -16.690 -19.869 1.00 33.50 208 THR A N 1
ATOM 1544 C CA . THR A 1 208 ? -24.829 -16.030 -20.927 1.00 33.50 208 THR A CA 1
ATOM 1545 C C . THR A 1 208 ? -26.274 -15.746 -20.504 1.00 33.50 208 THR A C 1
ATOM 1547 O O . THR A 1 208 ? -26.807 -16.295 -19.539 1.00 33.50 208 THR A O 1
ATOM 1550 N N . SER A 1 209 ? -26.854 -14.820 -21.255 1.00 39.62 209 SER A N 1
ATOM 1551 C CA . SER A 1 209 ? -28.126 -14.119 -21.113 1.00 39.62 209 SER A CA 1
ATOM 1552 C C . SER A 1 209 ? -29.395 -14.963 -21.333 1.00 39.62 209 SER A C 1
ATOM 1554 O O . SER A 1 209 ? -29.364 -15.973 -22.029 1.00 39.62 209 SER A O 1
ATOM 1556 N N . GLY A 1 210 ? -30.533 -14.419 -20.871 1.00 29.62 210 GLY A N 1
ATOM 1557 C CA . GLY A 1 210 ? -31.906 -14.737 -21.314 1.00 29.62 210 GLY A CA 1
ATOM 1558 C C . GLY A 1 210 ? -32.729 -15.517 -20.279 1.00 29.62 210 GLY A C 1
ATOM 1559 O O . GLY A 1 210 ? -32.178 -16.325 -19.551 1.00 29.62 210 GLY A O 1
ATOM 1560 N N . ALA A 1 211 ? -34.044 -15.384 -20.122 1.00 32.50 211 ALA A N 1
ATOM 1561 C CA . ALA A 1 211 ? -35.070 -14.439 -20.560 1.00 32.50 211 ALA A CA 1
ATOM 1562 C C . ALA A 1 211 ? -36.361 -14.808 -19.778 1.00 32.50 211 ALA A C 1
ATOM 1564 O O . ALA A 1 211 ? -36.606 -15.978 -19.523 1.00 32.50 211 ALA A O 1
ATOM 1565 N N . GLN A 1 212 ? -37.172 -13.797 -19.450 1.00 41.88 212 GLN A N 1
ATOM 1566 C CA . GLN A 1 212 ? -38.646 -13.795 -19.309 1.00 41.88 212 GLN A CA 1
ATOM 1567 C C . GLN A 1 212 ? -39.421 -14.753 -18.352 1.00 41.88 212 GLN A C 1
ATOM 1569 O O . GLN A 1 212 ? -39.655 -15.916 -18.642 1.00 41.88 212 GLN A O 1
ATOM 1574 N N . ARG A 1 213 ? -40.054 -14.102 -17.352 1.00 39.56 213 ARG A N 1
ATOM 1575 C CA . ARG A 1 213 ? -41.522 -13.928 -17.147 1.00 39.56 213 ARG A CA 1
ATOM 1576 C C . ARG A 1 213 ? -42.384 -15.136 -16.700 1.00 39.56 213 ARG A C 1
ATOM 1578 O O . ARG A 1 213 ? -42.718 -15.970 -17.527 1.00 39.56 213 ARG A O 1
ATOM 1585 N N . ARG A 1 214 ? -42.987 -15.053 -15.495 1.00 32.66 214 ARG A N 1
ATOM 1586 C CA . ARG A 1 214 ? -44.458 -15.166 -15.285 1.00 32.66 214 ARG A CA 1
ATOM 1587 C C . ARG A 1 214 ? -44.890 -14.735 -13.873 1.00 32.66 214 ARG A C 1
ATOM 1589 O O . ARG A 1 214 ? -44.344 -15.203 -12.885 1.00 32.66 214 ARG A O 1
ATOM 1596 N N . LEU A 1 215 ? -45.892 -13.857 -13.817 1.00 44.94 215 LEU A N 1
ATOM 1597 C CA . LEU A 1 215 ? -46.722 -13.566 -12.644 1.00 44.94 215 LEU A CA 1
ATOM 1598 C C . LEU A 1 215 ? -47.703 -14.725 -12.425 1.00 44.94 215 LEU A C 1
ATOM 1600 O O . LEU A 1 215 ? -48.304 -15.162 -13.408 1.00 44.94 215 LEU A O 1
ATOM 1604 N N . GLN A 1 216 ? -47.931 -15.136 -11.176 1.00 39.78 216 GLN A N 1
ATOM 1605 C CA . GLN A 1 216 ? -49.280 -15.404 -10.663 1.00 39.78 216 GLN A CA 1
ATOM 1606 C C . GLN A 1 216 ? -49.299 -15.567 -9.138 1.00 39.78 216 GLN A C 1
ATOM 1608 O O . GLN A 1 216 ? -48.425 -16.174 -8.529 1.00 39.78 216 GLN A O 1
ATOM 1613 N N . THR A 1 217 ? -50.328 -14.944 -8.585 1.00 40.81 217 THR A N 1
ATOM 1614 C CA . THR A 1 217 ? -50.778 -14.817 -7.204 1.00 40.81 217 THR A CA 1
ATOM 1615 C C . THR A 1 217 ? -51.354 -16.121 -6.655 1.00 40.81 217 THR A C 1
ATOM 1617 O O . THR A 1 217 ? -52.062 -16.809 -7.388 1.00 40.81 217 THR A O 1
ATOM 1620 N N . ASN A 1 218 ? -51.181 -16.387 -5.358 1.00 34.03 218 ASN A N 1
ATOM 1621 C CA . ASN A 1 218 ? -52.310 -16.770 -4.507 1.00 34.03 218 ASN A CA 1
ATOM 1622 C C . ASN A 1 218 ? -51.990 -16.624 -3.016 1.00 34.03 218 ASN A C 1
ATOM 1624 O O . ASN A 1 218 ? -50.924 -17.008 -2.544 1.00 34.03 218 ASN A O 1
ATOM 1628 N N . ASP A 1 219 ? -52.966 -16.035 -2.340 1.00 40.84 219 ASP A N 1
ATOM 1629 C CA . ASP A 1 219 ? -53.061 -15.696 -0.929 1.00 40.84 219 ASP A CA 1
ATOM 1630 C C . ASP A 1 219 ? -53.714 -16.854 -0.157 1.00 40.84 219 ASP A C 1
ATOM 1632 O O . ASP A 1 219 ? -54.686 -17.429 -0.652 1.00 40.84 219 ASP A O 1
ATOM 1636 N N . SER A 1 220 ? -53.177 -17.201 1.020 1.00 36.44 220 SER A N 1
ATOM 1637 C CA . SER A 1 220 ? -53.893 -17.810 2.161 1.00 36.44 220 SER A CA 1
ATOM 1638 C C . SER A 1 220 ? -52.977 -17.840 3.404 1.00 36.44 220 SER A C 1
ATOM 1640 O O . SER A 1 220 ? -52.030 -18.620 3.477 1.00 36.44 220 SER A O 1
ATOM 1642 N N . GLN A 1 221 ? -53.278 -16.939 4.345 1.00 38.78 221 GLN A N 1
ATOM 1643 C CA . GLN A 1 221 ? -52.839 -16.774 5.753 1.00 38.78 221 GLN A CA 1
ATOM 1644 C C . GLN A 1 221 ? -52.861 -18.055 6.638 1.00 38.78 221 GLN A C 1
ATOM 1646 O O . GLN A 1 221 ? -53.441 -19.056 6.221 1.00 38.78 221 GLN A O 1
ATOM 1651 N N . PRO A 1 222 ? -52.505 -17.994 7.949 1.00 54.97 222 PRO A N 1
ATOM 1652 C CA . PRO A 1 222 ? -51.449 -17.232 8.648 1.00 54.97 222 PRO A CA 1
ATOM 1653 C C . PRO A 1 222 ? -50.696 -18.111 9.685 1.00 54.97 222 PRO A C 1
ATOM 1655 O O . PRO A 1 222 ? -51.325 -18.928 10.345 1.00 54.97 222 PRO A O 1
ATOM 1658 N N . ASP A 1 223 ? -49.401 -17.898 9.955 1.00 31.81 223 ASP A N 1
ATOM 1659 C CA . ASP A 1 223 ? -48.881 -18.250 11.290 1.00 31.81 223 ASP A CA 1
ATOM 1660 C C . ASP A 1 223 ? -47.557 -17.563 11.657 1.00 31.81 223 ASP A C 1
ATOM 1662 O O . ASP A 1 223 ? -46.614 -17.508 10.872 1.00 31.81 223 ASP A O 1
ATOM 1666 N N . SER A 1 224 ? -47.522 -17.091 12.902 1.00 38.78 224 SER A N 1
ATOM 1667 C CA . SER A 1 224 ? -46.367 -16.653 13.691 1.00 38.78 224 SER A CA 1
ATOM 1668 C C . SER A 1 224 ? -45.528 -15.478 13.178 1.00 38.78 224 SER A C 1
ATOM 1670 O O . SER A 1 224 ? -44.558 -15.605 12.433 1.00 38.78 224 SER A O 1
ATOM 1672 N N . ALA A 1 225 ? -45.858 -14.313 13.738 1.00 46.09 225 ALA A N 1
ATOM 1673 C CA . ALA A 1 225 ? -45.011 -13.136 13.794 1.00 46.09 225 ALA A CA 1
ATOM 1674 C C . ALA A 1 225 ? -43.597 -13.482 14.292 1.00 46.09 225 ALA A C 1
ATOM 1676 O O . ALA A 1 225 ? -43.364 -13.714 15.477 1.00 46.09 225 ALA A O 1
ATOM 1677 N N . LYS A 1 226 ? -42.633 -13.439 13.378 1.00 43.75 226 LYS A N 1
ATOM 1678 C CA . LYS A 1 226 ? -41.287 -12.988 13.703 1.00 43.75 226 LYS A CA 1
ATOM 1679 C C . LYS A 1 226 ? -41.149 -11.669 12.968 1.00 43.75 226 LYS A C 1
ATOM 1681 O O . LYS A 1 226 ? -41.039 -11.667 11.743 1.00 43.75 226 LYS A O 1
ATOM 1686 N N . GLU A 1 227 ? -41.279 -10.560 13.697 1.00 47.03 227 GLU A N 1
ATOM 1687 C CA . GLU A 1 227 ? -40.902 -9.256 13.154 1.00 47.03 227 GLU A CA 1
ATOM 1688 C C . GLU A 1 227 ? -39.537 -9.414 12.464 1.00 47.03 227 GLU A C 1
ATOM 1690 O O . GLU A 1 227 ? -38.655 -10.082 13.025 1.00 47.03 227 GLU A O 1
ATOM 1695 N N . PRO A 1 228 ? -39.346 -8.886 11.240 1.00 49.81 228 PRO A N 1
ATOM 1696 C CA . PRO A 1 228 ? -38.003 -8.810 10.686 1.00 49.81 228 PRO A CA 1
ATOM 1697 C C . PRO A 1 228 ? -37.136 -8.095 11.731 1.00 49.81 228 PRO A C 1
ATOM 1699 O O . PRO A 1 228 ? -37.609 -7.104 12.296 1.00 49.81 228 PRO A O 1
ATOM 1702 N N . PRO A 1 229 ? -35.928 -8.602 12.051 1.00 54.78 229 PRO A N 1
ATOM 1703 C CA . PRO A 1 229 ? -35.078 -7.958 13.042 1.00 54.78 229 PRO A CA 1
ATOM 1704 C C . PRO A 1 229 ? -34.969 -6.489 12.652 1.00 54.78 229 PRO A C 1
ATOM 1706 O O . PRO A 1 229 ? -34.622 -6.187 11.506 1.00 54.78 229 PRO A O 1
ATOM 1709 N N . ALA A 1 230 ? -35.383 -5.605 13.565 1.00 60.31 230 ALA A N 1
ATOM 1710 C CA . ALA A 1 230 ? -35.379 -4.171 13.335 1.00 60.31 230 ALA A CA 1
ATOM 1711 C C . ALA A 1 230 ? -34.022 -3.803 12.734 1.00 60.31 230 ALA A C 1
ATOM 1713 O O . ALA A 1 230 ? -32.987 -4.149 13.306 1.00 60.31 230 ALA A O 1
ATOM 1714 N N . ALA A 1 231 ? -34.033 -3.206 11.538 1.00 64.12 231 ALA A N 1
ATOM 1715 C CA . ALA A 1 231 ? -32.805 -2.865 10.838 1.00 64.12 231 ALA A CA 1
ATOM 1716 C C . ALA A 1 231 ? -31.949 -2.021 11.784 1.00 64.12 231 ALA A C 1
ATOM 1718 O O . ALA A 1 231 ? -32.357 -0.929 12.181 1.00 64.12 231 ALA A O 1
ATOM 1719 N N . VAL A 1 232 ? -30.805 -2.560 12.203 1.00 79.06 232 VAL A N 1
ATOM 1720 C CA . VAL A 1 232 ? -29.895 -1.847 13.093 1.00 79.06 232 VAL A CA 1
ATOM 1721 C C . VAL A 1 232 ? -29.319 -0.685 12.291 1.00 79.06 232 VAL A C 1
ATOM 1723 O O . VAL A 1 232 ? -28.791 -0.864 11.193 1.00 79.06 232 VAL A O 1
ATOM 1726 N N . VAL A 1 233 ? -29.496 0.524 12.817 1.00 85.06 233 VAL A N 1
ATOM 1727 C CA . VAL A 1 233 ? -29.084 1.771 12.171 1.00 85.06 233 VAL A CA 1
ATOM 1728 C C . VAL A 1 233 ? -27.930 2.365 12.963 1.00 85.06 233 VAL A C 1
ATOM 1730 O O . VAL A 1 233 ? -27.979 2.423 14.191 1.00 85.06 233 VAL A O 1
ATOM 1733 N N . CYS A 1 234 ? -26.900 2.843 12.271 1.00 87.31 234 CYS A N 1
ATOM 1734 C CA . CYS A 1 234 ? -25.848 3.630 12.892 1.00 87.31 234 CYS A CA 1
ATOM 1735 C C . CYS A 1 234 ? -26.443 4.900 13.511 1.00 87.31 234 CYS A C 1
ATOM 1737 O O . CYS A 1 234 ? -26.972 5.757 12.802 1.00 87.31 234 CYS A O 1
ATOM 1739 N N . GLN A 1 235 ? -26.285 5.057 14.824 1.00 86.38 235 GLN A N 1
ATOM 1740 C CA . GLN A 1 235 ? -26.825 6.204 15.558 1.00 86.38 235 GLN A CA 1
ATOM 1741 C C . GLN A 1 235 ? -26.195 7.553 15.166 1.00 86.38 235 GLN A C 1
ATOM 1743 O O . GLN A 1 235 ? -26.803 8.593 15.386 1.00 86.38 235 GLN A O 1
ATOM 1748 N N . PHE A 1 236 ? -24.994 7.547 14.575 1.00 87.19 236 PHE A N 1
ATOM 1749 C CA . PHE A 1 236 ? -24.255 8.772 14.253 1.00 87.19 236 PHE A CA 1
ATOM 1750 C C . PHE A 1 236 ? -24.514 9.280 12.832 1.00 87.19 236 PHE A C 1
ATOM 1752 O O . PHE A 1 236 ? -24.573 10.487 12.605 1.00 87.19 236 PHE A O 1
ATOM 1759 N N . CYS A 1 237 ? -24.626 8.380 11.849 1.00 86.56 237 CYS A N 1
ATOM 1760 C CA . CYS A 1 237 ? -24.797 8.764 10.440 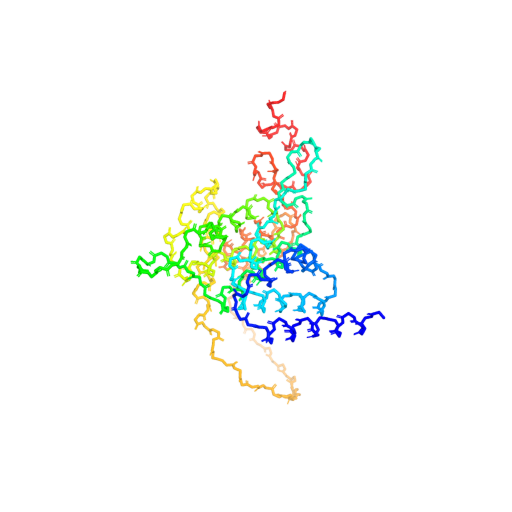1.00 86.56 237 CYS A CA 1
ATOM 1761 C C . CYS A 1 237 ? -26.113 8.297 9.812 1.00 86.56 237 CYS A C 1
ATOM 1763 O O . CYS A 1 237 ? -26.392 8.638 8.666 1.00 86.56 237 CYS A O 1
ATOM 1765 N N . GLY A 1 238 ? -26.915 7.509 10.531 1.00 84.06 238 GLY A N 1
ATOM 1766 C CA . GLY A 1 238 ? -28.193 7.001 10.038 1.00 84.06 238 GLY A CA 1
ATOM 1767 C C . GLY A 1 238 ? -28.080 5.901 8.979 1.00 84.06 238 GLY A C 1
ATOM 1768 O O . GLY A 1 238 ? -29.106 5.476 8.455 1.00 84.06 238 GLY A O 1
ATOM 1769 N N . TYR A 1 239 ? -26.872 5.431 8.641 1.00 85.38 239 TYR A N 1
ATOM 1770 C CA . TYR A 1 239 ? -26.691 4.311 7.713 1.00 85.38 239 TYR A CA 1
ATOM 1771 C C . TYR A 1 239 ? -27.217 3.017 8.341 1.00 85.38 239 TYR A C 1
ATOM 1773 O O . TYR A 1 239 ? -26.832 2.671 9.459 1.00 85.38 239 TYR A O 1
ATOM 1781 N N . SER A 1 240 ? -28.092 2.312 7.628 1.00 80.62 240 SER A N 1
ATOM 1782 C CA . SER A 1 240 ? -28.650 1.032 8.051 1.00 80.62 240 SER A CA 1
ATOM 1783 C C . SER A 1 240 ? -28.179 -0.078 7.123 1.00 80.62 240 SER A C 1
ATOM 1785 O O . SER A 1 240 ? -28.223 0.051 5.900 1.00 80.62 240 SER A O 1
ATOM 1787 N N . ASP A 1 241 ? -27.735 -1.175 7.723 1.00 78.06 241 ASP A N 1
ATOM 1788 C CA . ASP A 1 241 ? -27.347 -2.382 7.008 1.00 78.06 241 ASP A CA 1
ATOM 1789 C C . ASP A 1 241 ? -28.053 -3.576 7.663 1.00 78.06 241 ASP A C 1
ATOM 1791 O O . ASP A 1 241 ? -27.966 -3.732 8.886 1.00 78.06 241 ASP A O 1
ATOM 1795 N N . PRO A 1 242 ? -28.767 -4.425 6.902 1.00 76.06 242 PRO A N 1
ATOM 1796 C CA . PRO A 1 242 ? -29.352 -5.648 7.442 1.00 76.06 242 PRO A CA 1
ATOM 1797 C C . PRO A 1 242 ? -28.320 -6.548 8.138 1.00 76.06 242 PRO A C 1
ATOM 1799 O O . PRO A 1 242 ? -28.673 -7.262 9.078 1.00 76.06 242 PRO A O 1
ATOM 1802 N N . GLU A 1 243 ? -27.050 -6.501 7.720 1.00 75.00 243 GLU A N 1
ATOM 1803 C CA . GLU A 1 243 ? -25.975 -7.286 8.328 1.00 75.00 243 GLU A CA 1
ATOM 1804 C C . GLU A 1 243 ? -25.556 -6.757 9.709 1.00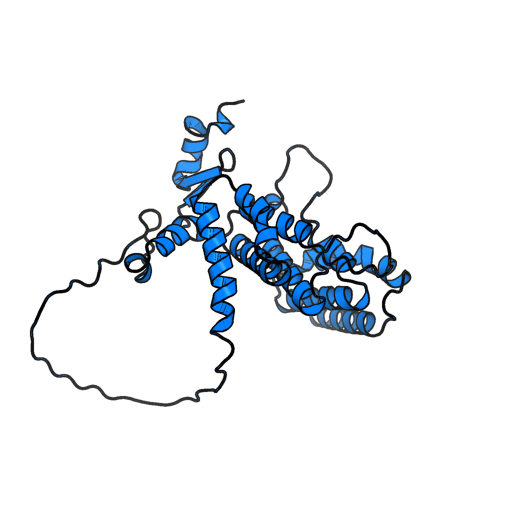 75.00 243 GLU A C 1
ATOM 1806 O O . GLU A 1 243 ? -25.073 -7.541 10.525 1.00 75.00 243 GLU A O 1
ATOM 1811 N N . PHE A 1 244 ? -25.834 -5.489 10.046 1.00 80.44 244 PHE A N 1
ATOM 1812 C CA . PHE A 1 244 ? -25.586 -4.959 11.398 1.00 80.44 244 PHE A CA 1
ATOM 1813 C C . PHE A 1 244 ? -26.423 -5.670 12.464 1.00 80.44 244 PHE A C 1
ATOM 1815 O O . PHE A 1 244 ? -25.968 -5.851 13.590 1.00 80.44 244 PHE A O 1
ATOM 1822 N N . ALA A 1 245 ? -27.637 -6.107 12.115 1.00 67.44 245 ALA A N 1
ATOM 1823 C CA . ALA A 1 245 ? -28.498 -6.862 13.024 1.00 67.44 245 ALA A CA 1
ATOM 1824 C C . ALA A 1 245 ? -28.033 -8.317 13.213 1.00 67.44 245 ALA A C 1
ATOM 1826 O O . ALA A 1 245 ? -28.388 -8.960 14.200 1.00 67.44 245 ALA A O 1
ATOM 1827 N N . LEU A 1 246 ? -27.258 -8.842 12.260 1.00 71.94 246 LEU A N 1
ATOM 1828 C CA . LEU A 1 246 ? -26.755 -10.214 12.269 1.00 71.94 246 LEU A CA 1
ATOM 1829 C C . LEU A 1 246 ? -25.353 -10.313 12.882 1.00 71.94 246 LEU A C 1
ATOM 1831 O O . LEU A 1 246 ? -24.991 -11.371 13.395 1.00 71.94 246 LEU A O 1
ATOM 1835 N N . GLN A 1 247 ? -24.565 -9.235 12.825 1.00 72.56 247 GLN A N 1
ATOM 1836 C CA . GLN A 1 247 ? -23.173 -9.200 13.263 1.00 72.56 247 GLN A CA 1
ATOM 1837 C C . GLN A 1 247 ? -22.838 -7.851 13.918 1.00 72.56 247 GLN A C 1
ATOM 1839 O O . GLN A 1 247 ? -22.645 -6.848 13.232 1.00 72.56 247 GLN A O 1
ATOM 1844 N N . SER A 1 248 ? -22.706 -7.846 15.251 1.00 68.56 248 SER A N 1
ATOM 1845 C CA . SER A 1 248 ? -22.311 -6.652 16.024 1.00 68.56 248 SER A CA 1
ATOM 1846 C C . SER A 1 248 ? -20.976 -6.069 15.547 1.00 68.56 248 SER A C 1
ATOM 1848 O O . SER A 1 248 ? -20.839 -4.854 15.434 1.00 68.56 248 SER A O 1
ATOM 1850 N N . ASP A 1 249 ? -20.027 -6.932 15.171 1.00 74.12 249 ASP A N 1
ATOM 1851 C CA . ASP A 1 249 ? -18.704 -6.522 14.695 1.00 74.12 249 ASP A CA 1
ATOM 1852 C C . ASP A 1 249 ? -18.784 -5.624 13.451 1.00 74.12 249 ASP A C 1
ATOM 1854 O O . ASP A 1 249 ? -17.956 -4.733 13.283 1.00 74.12 249 ASP A O 1
ATOM 1858 N N . LEU A 1 250 ? -19.787 -5.805 12.577 1.00 75.62 250 LEU A N 1
ATOM 1859 C CA . LEU A 1 250 ? -19.959 -4.971 11.379 1.00 75.62 250 LEU A CA 1
ATOM 1860 C C . LEU A 1 250 ? -20.382 -3.541 11.723 1.00 75.62 250 LEU A C 1
ATOM 1862 O O . LEU A 1 250 ? -19.984 -2.607 11.024 1.00 75.62 250 LEU A O 1
ATOM 1866 N N . LEU A 1 251 ? -21.146 -3.359 12.801 1.00 80.19 251 LEU A N 1
ATOM 1867 C CA . LEU A 1 251 ? -21.503 -2.034 13.295 1.00 80.19 251 LEU A CA 1
ATOM 1868 C C . LEU A 1 251 ? -20.278 -1.333 13.901 1.00 80.19 251 LEU A C 1
ATOM 1870 O O . LEU A 1 251 ? -20.043 -0.158 13.617 1.00 80.19 251 LEU A O 1
ATOM 1874 N N . ASP A 1 252 ? -19.440 -2.069 14.634 1.00 81.38 252 ASP A N 1
ATOM 1875 C CA . ASP A 1 252 ? -18.162 -1.560 15.146 1.00 81.38 252 ASP A CA 1
ATOM 1876 C C . ASP A 1 252 ? -17.179 -1.227 14.011 1.00 81.38 252 ASP A C 1
ATOM 1878 O O . ASP A 1 252 ? -16.521 -0.179 14.027 1.00 81.38 252 ASP A O 1
ATOM 1882 N N . PHE A 1 253 ? -17.127 -2.059 12.962 1.00 79.88 253 PHE A N 1
ATOM 1883 C CA . PHE A 1 253 ? -16.392 -1.756 11.734 1.00 79.88 253 PHE A CA 1
ATOM 1884 C C . PHE A 1 253 ? -16.912 -0.490 11.078 1.00 79.88 253 PHE A C 1
ATOM 1886 O O . PHE A 1 253 ? -16.108 0.336 10.655 1.00 79.88 253 PHE A O 1
ATOM 1893 N N . HIS A 1 254 ? -18.227 -0.303 11.010 1.00 82.50 254 HIS A N 1
ATOM 1894 C CA . HIS A 1 254 ? -18.783 0.929 10.488 1.00 82.50 254 HIS A CA 1
ATOM 1895 C C . HIS A 1 254 ? -18.338 2.124 11.338 1.00 82.50 254 HIS A C 1
ATOM 1897 O O . HIS A 1 254 ? -17.801 3.078 10.780 1.00 82.50 254 HIS A O 1
ATOM 1903 N N . TYR A 1 255 ? -18.455 2.068 12.668 1.00 81.44 255 TYR A N 1
ATOM 1904 C CA . TYR A 1 255 ? -18.024 3.161 13.548 1.00 81.44 255 TYR A CA 1
ATOM 1905 C C . TYR A 1 255 ? -16.558 3.540 13.364 1.00 81.44 255 TYR A C 1
ATOM 1907 O O . TYR A 1 255 ? -16.210 4.721 13.369 1.00 81.44 255 TYR A O 1
ATOM 1915 N N . TRP A 1 256 ? -15.692 2.551 13.170 1.00 72.19 256 TRP A N 1
ATOM 1916 C CA . TRP A 1 256 ? -14.265 2.796 13.062 1.00 72.19 256 TRP A CA 1
ATOM 1917 C C . TRP A 1 256 ? -13.786 3.111 11.640 1.00 72.19 256 TRP A C 1
ATOM 1919 O O . TRP A 1 256 ? -12.926 3.983 11.451 1.00 72.19 256 TRP A O 1
ATOM 1929 N N . ARG A 1 257 ? -14.300 2.391 10.639 1.00 67.12 257 ARG A N 1
ATOM 1930 C CA . ARG A 1 257 ? -13.844 2.429 9.245 1.00 67.12 257 ARG A CA 1
ATOM 1931 C C . ARG A 1 257 ? -14.657 3.395 8.394 1.00 67.12 257 ARG A C 1
ATOM 1933 O O . ARG A 1 257 ? -14.048 4.152 7.642 1.00 67.12 257 ARG A O 1
ATOM 1940 N N . ASP A 1 258 ? -15.983 3.366 8.510 1.00 77.12 258 ASP A N 1
ATOM 1941 C CA . ASP A 1 258 ? -16.883 3.860 7.458 1.00 77.12 258 ASP A CA 1
ATOM 1942 C C . ASP A 1 258 ? -17.782 5.026 7.879 1.00 77.12 258 ASP A C 1
ATOM 1944 O O . ASP A 1 258 ? -18.343 5.688 7.009 1.00 77.12 258 ASP A O 1
ATOM 1948 N N . CYS A 1 259 ? -17.942 5.291 9.177 1.00 86.25 259 CYS A N 1
ATOM 1949 C CA . CYS A 1 259 ? -18.903 6.267 9.670 1.00 86.25 259 CYS A CA 1
ATOM 1950 C C . CYS A 1 259 ? -18.426 7.701 9.383 1.00 86.25 259 CYS A C 1
ATOM 1952 O O . CYS A 1 259 ? -17.469 8.155 10.008 1.00 86.25 259 CYS A O 1
ATOM 1954 N N . PRO A 1 260 ? -19.098 8.459 8.494 1.00 85.81 260 PRO A N 1
ATOM 1955 C CA . PRO A 1 260 ? -18.681 9.818 8.141 1.00 85.81 260 PRO A CA 1
ATOM 1956 C C . PRO A 1 260 ? -18.908 10.824 9.277 1.00 85.81 260 PRO A C 1
ATOM 1958 O O . PRO A 1 260 ? -18.303 11.894 9.286 1.00 85.81 260 PRO A O 1
ATOM 1961 N N . SER A 1 261 ? -19.781 10.483 10.227 1.00 88.75 261 SER A N 1
ATOM 1962 C CA . SER A 1 261 ? -20.073 11.305 11.401 1.00 88.75 261 SER A CA 1
ATOM 1963 C C . SER A 1 261 ? -19.033 11.147 12.508 1.00 88.75 261 SER A C 1
ATOM 1965 O O . SER A 1 261 ? -19.048 11.933 13.449 1.00 88.75 261 SER A O 1
ATOM 1967 N N . LEU A 1 262 ? -18.133 10.163 12.409 1.00 89.25 262 LEU A N 1
ATOM 1968 C CA . LEU A 1 262 ? -17.089 9.902 13.394 1.00 89.25 262 LEU A CA 1
ATOM 1969 C C . LEU A 1 262 ? -15.705 10.187 12.804 1.00 89.25 262 LEU A C 1
ATOM 1971 O O . LEU A 1 262 ? -15.417 9.914 11.641 1.00 89.25 262 LEU A O 1
ATOM 1975 N N . THR A 1 263 ? -14.818 10.735 13.624 1.00 84.25 263 THR A N 1
ATOM 1976 C CA . THR A 1 263 ? -13.432 11.033 13.257 1.00 84.25 263 THR A CA 1
ATOM 1977 C C . THR A 1 263 ? -12.504 10.769 14.430 1.00 84.25 263 THR A C 1
ATOM 1979 O O . THR A 1 263 ? -12.923 10.782 15.584 1.00 84.25 263 THR A O 1
ATOM 1982 N N . GLN A 1 264 ? -11.219 10.563 14.151 1.00 83.38 264 GLN A N 1
ATOM 1983 C CA . GLN A 1 264 ? -10.211 10.441 15.195 1.00 83.38 264 GLN A CA 1
ATOM 1984 C C . GLN A 1 264 ? -9.634 11.817 15.570 1.00 83.38 264 GLN A C 1
ATOM 1986 O O . GLN A 1 264 ? -9.194 12.573 14.705 1.00 83.38 264 GLN A O 1
ATOM 1991 N N . CYS A 1 265 ? -9.621 12.152 16.859 1.00 86.69 265 CYS A N 1
ATOM 1992 C CA . CYS A 1 265 ? -8.932 13.306 17.415 1.00 86.69 265 CYS A CA 1
ATOM 1993 C C . CYS A 1 265 ? -7.421 13.084 17.322 1.00 86.69 265 CYS A C 1
ATOM 1995 O O . CYS A 1 265 ? -6.887 12.120 17.865 1.00 86.69 265 CYS A O 1
ATOM 1997 N N . TYR A 1 266 ? -6.719 14.012 16.679 1.00 79.56 266 TYR A N 1
ATOM 1998 C CA . TYR A 1 266 ? -5.272 13.921 16.473 1.00 79.56 266 TYR A CA 1
ATOM 1999 C C . TYR A 1 266 ? -4.436 14.128 17.745 1.00 79.56 266 TYR A C 1
ATOM 2001 O O . TYR A 1 266 ? -3.244 13.847 17.723 1.00 79.56 266 TYR A O 1
ATOM 2009 N N . GLY A 1 267 ? -5.030 14.652 18.823 1.00 79.75 267 GLY A N 1
ATOM 2010 C CA . GLY A 1 267 ? -4.333 14.877 20.093 1.00 79.75 267 GLY A CA 1
ATOM 2011 C C . GLY A 1 267 ? -4.276 13.623 20.963 1.00 79.75 267 GLY A C 1
ATOM 2012 O O . GLY A 1 267 ? -3.202 13.202 21.368 1.00 79.75 267 GLY A O 1
ATOM 2013 N N . CYS A 1 268 ? -5.434 13.017 21.225 1.00 85.50 268 CYS A N 1
ATOM 2014 C CA . CYS A 1 268 ? -5.578 11.882 22.146 1.00 85.50 268 CYS A CA 1
ATOM 2015 C C . CYS A 1 268 ? -5.959 10.561 21.452 1.00 85.50 268 CYS A C 1
ATOM 2017 O O . CYS A 1 268 ? -6.268 9.568 22.104 1.00 85.50 268 CYS A O 1
ATOM 2019 N N . GLY A 1 269 ? -6.069 10.546 20.121 1.00 77.88 269 GLY A N 1
ATOM 2020 C CA . GLY A 1 269 ? -6.554 9.386 19.373 1.00 77.88 269 GLY A CA 1
ATOM 2021 C C . GLY A 1 269 ? -8.054 9.109 19.544 1.00 77.88 269 GLY A C 1
ATOM 2022 O O . GLY A 1 269 ? -8.551 8.155 18.949 1.00 77.88 269 GLY A O 1
ATOM 2023 N N . GLN A 1 270 ? -8.786 9.909 20.337 1.00 81.31 270 GLN A N 1
ATOM 2024 C CA . GLN A 1 270 ? -10.252 10.006 20.499 1.00 81.31 270 GLN A CA 1
ATOM 2025 C C . GLN A 1 270 ? -11.112 9.623 19.281 1.00 81.31 270 GLN A C 1
ATOM 2027 O O . GLN A 1 270 ? -11.040 10.414 18.359 1.00 81.31 270 GLN A O 1
ATOM 2032 N N . VAL A 1 271 ? -11.900 8.537 19.170 1.00 84.19 271 VAL A N 1
ATOM 2033 C CA . VAL A 1 271 ? -12.950 8.567 18.113 1.00 84.19 271 VAL A CA 1
ATOM 2034 C C . VAL A 1 271 ? -14.094 9.401 18.670 1.00 84.19 271 VAL A C 1
ATOM 2036 O O . VAL A 1 271 ? -14.648 9.053 19.708 1.00 84.19 271 VAL A O 1
ATOM 2039 N N . VAL A 1 272 ? -14.376 10.522 18.023 1.00 88.69 272 VAL A N 1
ATOM 2040 C CA . VAL A 1 272 ? -15.376 11.507 18.436 1.00 88.69 272 VAL A CA 1
ATOM 2041 C C . VAL A 1 272 ? -16.274 11.842 17.260 1.00 88.69 272 VAL A C 1
ATOM 2043 O O . VAL A 1 272 ? -15.904 11.633 16.101 1.00 88.69 272 VAL A O 1
ATOM 2046 N N . GLU A 1 273 ? -17.444 12.395 17.547 1.00 91.56 273 GLU A N 1
ATOM 2047 C CA . GLU A 1 273 ? -18.288 12.956 16.503 1.00 91.56 273 GLU A CA 1
ATOM 2048 C C . GLU A 1 273 ? -17.584 14.127 15.817 1.00 91.56 273 GLU A C 1
ATOM 2050 O O . GLU A 1 273 ? -16.979 14.985 16.463 1.00 91.56 273 GLU A O 1
ATOM 2055 N N . LEU A 1 274 ? -17.675 14.183 14.489 1.00 87.44 274 LEU A N 1
ATOM 2056 C CA . LEU A 1 274 ? -17.042 15.230 13.691 1.00 87.44 274 LEU A CA 1
ATOM 2057 C C . LEU A 1 274 ? -17.531 16.626 14.108 1.00 87.44 274 LEU A C 1
ATOM 2059 O O . LEU A 1 274 ? -16.730 17.558 14.166 1.00 87.44 274 LEU A O 1
ATOM 2063 N N . ALA A 1 275 ? -18.818 16.753 14.447 1.00 88.25 275 ALA A N 1
ATOM 2064 C CA . ALA A 1 275 ? -19.407 17.993 14.948 1.00 88.25 275 ALA A CA 1
ATOM 2065 C C . ALA A 1 275 ? -18.864 18.389 16.335 1.00 88.25 275 ALA A C 1
ATOM 2067 O O . ALA A 1 275 ? -18.631 19.569 16.587 1.00 88.25 275 ALA A O 1
ATOM 2068 N N . GLY A 1 276 ? -18.599 17.406 17.201 1.00 85.00 276 GLY A N 1
ATOM 2069 C CA . GLY A 1 276 ? -18.068 17.606 18.552 1.00 85.00 276 GLY A CA 1
ATOM 2070 C C . GLY A 1 276 ? -16.546 17.748 18.620 1.00 85.00 276 GLY A C 1
ATOM 2071 O O . GLY A 1 276 ? -16.008 18.049 19.681 1.00 85.00 276 GLY A O 1
ATOM 2072 N N . LEU A 1 277 ? -15.816 17.571 17.511 1.00 88.50 277 LEU A N 1
ATOM 2073 C CA . LEU A 1 277 ? -14.349 17.572 17.525 1.00 88.50 277 LEU A CA 1
ATOM 2074 C C . LEU A 1 277 ? -13.755 18.886 18.067 1.00 88.50 277 LEU A C 1
ATOM 2076 O O . LEU A 1 277 ? -12.718 18.858 18.730 1.00 88.50 277 LEU A O 1
ATOM 2080 N N . ALA A 1 278 ? -14.379 20.034 17.788 1.00 86.06 278 ALA A N 1
ATOM 2081 C CA . ALA A 1 278 ? -13.906 21.328 18.284 1.00 86.06 278 ALA A CA 1
ATOM 2082 C C . ALA A 1 278 ? -14.067 21.459 19.807 1.00 86.06 278 ALA A C 1
ATOM 2084 O O . ALA A 1 278 ? -13.139 21.895 20.485 1.00 86.06 278 ALA A O 1
ATOM 2085 N N . GLU A 1 279 ? -15.214 21.035 20.334 1.00 87.00 279 GLU A N 1
ATOM 2086 C CA . GLU A 1 279 ? -15.529 21.052 21.763 1.00 87.00 279 GLU A CA 1
ATOM 2087 C C . GLU A 1 279 ? -14.669 20.049 22.533 1.00 87.00 279 GLU A C 1
ATOM 2089 O O . GLU A 1 279 ? -14.001 20.420 23.499 1.00 87.00 279 GLU A O 1
ATOM 2094 N N . HIS A 1 280 ? -14.550 18.826 22.013 1.00 90.69 280 HIS A N 1
ATOM 2095 C CA . HIS A 1 280 ? -13.642 17.817 22.538 1.00 90.69 280 HIS A CA 1
ATOM 2096 C C . HIS A 1 280 ? -12.213 18.363 22.658 1.00 90.69 280 HIS A C 1
ATOM 2098 O O . HIS A 1 280 ? -11.581 18.242 23.702 1.00 90.69 280 HIS A O 1
ATOM 2104 N N . ARG A 1 281 ? -11.688 19.025 21.616 1.00 86.38 281 ARG A N 1
ATOM 2105 C CA . ARG A 1 281 ? -10.341 19.621 21.665 1.00 86.38 281 ARG A CA 1
ATOM 2106 C C . ARG A 1 281 ? -10.210 20.756 22.678 1.00 86.38 281 ARG A C 1
ATOM 2108 O O . ARG A 1 281 ? -9.115 20.954 23.187 1.00 86.38 281 ARG A O 1
ATOM 2115 N N . ALA A 1 282 ? -11.277 21.502 22.933 1.00 82.31 282 ALA A N 1
ATOM 2116 C CA . ALA A 1 282 ? -11.245 22.642 23.838 1.00 82.31 282 ALA A CA 1
ATOM 2117 C C . ALA A 1 282 ? -11.382 22.243 25.315 1.00 82.31 282 ALA A C 1
ATOM 2119 O O . ALA A 1 282 ? -10.800 22.912 26.165 1.00 82.31 282 ALA A O 1
ATOM 2120 N N . VAL A 1 283 ? -12.142 21.186 25.621 1.00 82.31 283 VAL A N 1
ATOM 2121 C CA . VAL A 1 283 ? -12.585 20.902 26.999 1.00 82.31 283 VAL A CA 1
ATOM 2122 C C . VAL A 1 283 ? -12.185 19.508 27.487 1.00 82.31 283 VAL A C 1
ATOM 2124 O O . VAL A 1 283 ? -11.914 19.330 28.670 1.00 82.31 283 VAL A O 1
ATOM 2127 N N . GLU A 1 284 ? -12.111 18.522 26.594 1.00 82.31 284 GLU A N 1
ATOM 2128 C CA . GLU A 1 284 ? -11.973 17.105 26.968 1.00 82.31 284 GLU A CA 1
ATOM 2129 C C . GLU A 1 284 ? -10.614 16.502 26.589 1.00 82.31 284 GLU A C 1
ATOM 2131 O O . GLU A 1 284 ? -10.180 15.498 27.147 1.00 82.31 284 GLU A O 1
ATOM 2136 N N . CYS A 1 285 ? -9.934 17.083 25.601 1.00 86.81 285 CYS A N 1
ATOM 2137 C CA . CYS A 1 285 ? -8.720 16.519 25.038 1.00 86.81 285 CYS A CA 1
ATOM 2138 C C . CYS A 1 285 ? -7.527 16.790 25.958 1.00 86.81 285 CYS A C 1
ATOM 2140 O O . CYS A 1 285 ? -6.963 17.885 25.958 1.00 86.81 285 CYS A O 1
ATOM 2142 N N . GLU A 1 286 ? -7.086 15.755 26.673 1.00 69.88 286 GLU A N 1
ATOM 2143 C CA . GLU A 1 286 ? -5.946 15.790 27.604 1.00 69.88 286 GLU A CA 1
ATOM 2144 C C . GLU A 1 286 ? -4.648 16.316 26.960 1.00 69.88 286 GLU A C 1
ATOM 2146 O O . GLU A 1 286 ? -3.856 16.997 27.609 1.00 69.88 286 GLU A O 1
ATOM 2151 N N . ALA A 1 287 ? -4.456 16.082 25.656 1.00 62.88 287 ALA A N 1
ATOM 2152 C CA . ALA A 1 287 ? -3.309 16.583 24.892 1.00 62.88 287 ALA A CA 1
ATOM 2153 C C . ALA A 1 287 ? -3.385 18.089 24.556 1.00 62.88 287 ALA A C 1
ATOM 2155 O O . ALA A 1 287 ? -2.383 18.684 24.167 1.00 62.88 287 ALA A O 1
ATOM 2156 N N . SER A 1 288 ? -4.564 18.708 24.680 1.00 54.38 288 SER A N 1
ATOM 2157 C CA . SER A 1 288 ? -4.781 20.148 24.448 1.00 54.38 288 SER A CA 1
ATOM 2158 C C . SER A 1 288 ? -4.694 20.965 25.744 1.00 54.38 288 SER A C 1
ATOM 2160 O O . SER A 1 288 ? -4.543 22.179 25.682 1.00 54.38 288 SER A O 1
ATOM 2162 N N . ALA A 1 289 ? -4.736 20.305 26.908 1.00 53.75 289 ALA A N 1
ATOM 2163 C CA . ALA A 1 289 ? -4.641 20.927 28.231 1.00 53.75 289 ALA A CA 1
ATOM 2164 C C . ALA A 1 289 ? -3.190 21.160 28.716 1.00 53.75 289 ALA A C 1
ATOM 2166 O O . ALA A 1 289 ? -2.987 21.607 29.841 1.00 53.75 289 ALA A O 1
ATOM 2167 N N . GLN A 1 290 ? -2.180 20.849 27.892 1.00 47.69 290 GLN A N 1
ATOM 2168 C CA . GLN A 1 290 ? -0.749 20.952 28.235 1.00 47.69 290 GLN A CA 1
ATOM 2169 C C . GLN A 1 290 ? 0.011 22.026 27.433 1.00 47.69 290 GLN A C 1
ATOM 2171 O O . GLN A 1 290 ? 1.211 21.884 27.194 1.00 47.69 290 GLN A O 1
ATOM 2176 N N . THR A 1 291 ? -0.663 23.097 27.006 1.00 42.66 291 THR A N 1
ATOM 2177 C CA . THR A 1 291 ? 0.015 24.318 26.525 1.00 42.66 291 THR A CA 1
ATOM 2178 C C . THR A 1 291 ? 0.064 25.385 27.595 1.00 42.66 291 THR A C 1
ATOM 2180 O O . THR A 1 291 ? -1.025 25.684 28.133 1.00 42.66 291 THR A O 1
#